Protein AF-A0A930VKS1-F1 (afdb_monomer_lite)

Secondary structure (DSSP, 8-state):
--HHHHHHH-SHHHHHHHHHHHHHHHHHHHHTTTTGGGG-HHHHHHHHHHTHHHHHHHHHHHHHHHHHHHHHTTHHHHHHHSTTHHHHHHHHHHHHHHHHHHHHHHHHHHHHHHHHHTTPPP-GGGGGHHHHHHHHHHHHHHHHHHHHHHH--TTHHHHHHHHHHHHHHHHHTTSS-SSS------S--TTEEE-HHHHHHHHHHHHHHHHHHHHHHHTT-S---HHHHHHHHHHHHHHHHHHHHHTTT--SEEE-SS---EEEE-SSSPEEEETTS----GGGG--

pLDDT: mean 90.57, std 9.6, range [45.03, 98.5]

Foldseek 3Di:
DPPLVCVQLHHPVSVVVLLVVLLVLLVCQLPVPHLLLLFFLLSLLLSLLVSCLRSLLSLLLSLLLRLLVCVLVVVLVVLQPDPCSLVSLCVVLVVSLVSNLVSSVVSSVVSNVSSVVLVFDHDVVSNLLSLLSSLLSLLSSLQSNLNSNVPSDSVCSNVSSVVSSVVLVCLVVLVFQVLNVSGDDSDDCQQKDFPVLLSVLSSLLSQLSSLVSSCSSCVSHPDDDPVSVVVSVVSVVSNVVSRVVSNVPDDRIDGDPDDFDWDWDDDVPIDIDGSRGRDDPCVVVVD

Organism: NCBI:txid433664

Radius of gyration: 21.47 Å; chains: 1; bounding box: 64×37×64 Å

Sequence (287 aa):
MSPTLTAWVGSRRALTAGWASLLVTGVAALFNRGLEWAGSWRQAIDWGTGTTVLVGPVAAGLACWTYARMRDSGFHHVASSSSRGFAAWVAPLLWHWWQASVVVLASVALAGCVVILHGVPAVPTSLGIAVEAVAVLAAQVSLGAALGVMTGRTWAAPLAAVGVCLLGVTSTWGLIPGIFDTGGVTGSLAGEVFNVRVLVLSGIAAAGIAAAALWAVTSVLARRPRLMTSLIAAAIVSGSWGYVVLGSGDDRYQLASGPITMTCSGAAPRVCVAADTPQPRDDAARQ

Structure (mmCIF, N/CA/C/O backbone):
data_AF-A0A930VKS1-F1
#
_entry.id   AF-A0A930VKS1-F1
#
loop_
_atom_site.group_PDB
_atom_site.id
_atom_site.type_symbol
_atom_site.label_atom_id
_atom_site.label_alt_id
_atom_site.label_comp_id
_atom_site.label_asym_id
_atom_site.label_entity_id
_atom_site.label_seq_id
_atom_site.pdbx_PDB_ins_code
_atom_site.Cartn_x
_atom_site.Cartn_y
_atom_site.Cartn_z
_atom_site.occupancy
_atom_site.B_iso_or_equiv
_atom_site.auth_seq_id
_atom_site.auth_comp_id
_atom_site.auth_asym_id
_atom_site.auth_atom_id
_atom_site.pdbx_PDB_model_num
ATOM 1 N N . MET A 1 1 ? -2.258 19.882 13.822 1.00 54.09 1 MET A N 1
ATOM 2 C CA . MET A 1 1 ? -2.465 18.499 14.310 1.00 54.09 1 MET A CA 1
ATOM 3 C C . MET A 1 1 ? -3.513 18.563 15.414 1.00 54.09 1 MET A C 1
ATOM 5 O O . MET A 1 1 ? -3.279 19.271 16.384 1.00 54.09 1 MET A O 1
ATOM 9 N N . SER A 1 2 ? -4.697 17.967 15.229 1.00 58.09 2 SER A N 1
ATOM 10 C CA . SER A 1 2 ? -5.784 18.071 16.221 1.00 58.09 2 SER A CA 1
ATOM 11 C C . SER A 1 2 ? -5.343 17.449 17.557 1.00 58.09 2 SER A C 1
ATOM 13 O O . SER A 1 2 ? -4.777 16.354 17.516 1.00 58.09 2 SER A O 1
ATOM 15 N N . PRO A 1 3 ? -5.611 18.071 18.722 1.00 67.06 3 PRO A N 1
ATOM 16 C CA . PRO A 1 3 ? -5.267 17.515 20.040 1.00 67.06 3 PRO A CA 1
ATOM 17 C C . PRO A 1 3 ? -5.839 16.106 20.270 1.00 67.06 3 PRO A C 1
ATOM 19 O O . PRO A 1 3 ? -5.296 15.329 21.053 1.00 67.06 3 PRO A O 1
ATOM 22 N N . THR A 1 4 ? -6.885 15.738 19.526 1.00 68.94 4 THR A N 1
ATOM 23 C CA . THR A 1 4 ? -7.434 14.382 19.513 1.00 68.94 4 THR A CA 1
ATOM 24 C C . THR A 1 4 ? -6.437 13.352 18.971 1.00 68.94 4 THR A C 1
ATOM 26 O O . THR A 1 4 ? -6.234 12.333 19.609 1.00 68.94 4 THR A O 1
ATOM 29 N N . LEU A 1 5 ? -5.737 13.608 17.861 1.00 67.12 5 LEU A N 1
ATOM 30 C CA . LEU A 1 5 ? -4.819 12.633 17.239 1.00 67.12 5 LEU A CA 1
ATOM 31 C C . LEU A 1 5 ? -3.663 12.223 18.163 1.00 67.12 5 LEU A C 1
ATOM 33 O O . LEU A 1 5 ? -3.316 11.045 18.233 1.00 67.12 5 LEU A O 1
ATOM 37 N N . THR A 1 6 ? -3.104 13.177 18.911 1.00 73.12 6 THR A N 1
ATOM 38 C CA . THR A 1 6 ? -2.043 12.917 19.897 1.00 73.12 6 THR A CA 1
ATOM 39 C C . THR A 1 6 ? -2.519 12.106 21.099 1.00 73.12 6 THR A C 1
ATOM 41 O O . THR A 1 6 ? -1.717 11.409 21.710 1.00 73.12 6 THR A O 1
ATOM 44 N N . ALA A 1 7 ? -3.812 12.152 21.432 1.00 72.56 7 ALA A N 1
ATOM 45 C CA . ALA A 1 7 ? -4.362 11.302 22.485 1.00 72.56 7 ALA A CA 1
ATOM 46 C C . ALA A 1 7 ? -4.415 9.823 22.054 1.00 72.56 7 ALA A C 1
ATOM 48 O O . ALA A 1 7 ? -4.217 8.939 22.883 1.00 72.56 7 ALA A O 1
ATOM 49 N N . TRP A 1 8 ? -4.631 9.553 20.761 1.00 72.94 8 TRP A N 1
ATOM 50 C CA . TRP A 1 8 ? -4.895 8.200 20.254 1.00 72.94 8 TRP A CA 1
ATOM 51 C C . TRP A 1 8 ? -3.650 7.475 19.753 1.00 72.94 8 TRP A C 1
ATOM 53 O O . TRP A 1 8 ? -3.409 6.327 20.116 1.00 72.94 8 TRP A O 1
ATOM 63 N N . VAL A 1 9 ? -2.847 8.141 18.921 1.00 72.19 9 VAL A N 1
ATOM 64 C CA . VAL A 1 9 ? -1.678 7.511 18.281 1.00 72.19 9 VAL A CA 1
ATOM 65 C C . VAL A 1 9 ? -0.490 7.429 19.251 1.00 72.19 9 VAL A C 1
ATOM 67 O O . VAL A 1 9 ? 0.425 6.627 19.077 1.00 72.19 9 VAL A O 1
ATOM 70 N N . GLY A 1 10 ? -0.531 8.206 20.335 1.00 80.38 10 GLY A N 1
ATOM 71 C CA . GLY A 1 10 ? 0.459 8.201 21.402 1.00 80.38 10 GLY A CA 1
ATOM 72 C C . GLY A 1 10 ? 1.263 9.494 21.476 1.00 80.38 10 GLY A C 1
ATOM 73 O O . GLY A 1 10 ? 0.961 10.497 20.829 1.00 80.38 10 GLY A O 1
ATOM 74 N N . SER A 1 11 ? 2.307 9.469 22.306 1.00 88.38 11 SER A N 1
ATOM 75 C CA . SER A 1 11 ? 3.189 10.620 22.492 1.00 88.38 11 SER A CA 1
ATOM 76 C C . SER A 1 11 ? 3.793 11.075 21.159 1.00 88.38 11 SER A C 1
ATOM 78 O O . SER A 1 11 ? 3.946 10.283 20.226 1.00 88.38 11 SER A O 1
ATOM 80 N N . ARG A 1 12 ? 4.214 12.345 21.076 1.00 88.19 12 ARG A N 1
ATOM 81 C CA . ARG A 1 12 ? 4.930 12.864 19.894 1.00 88.19 12 ARG A CA 1
ATOM 82 C C . ARG A 1 12 ? 6.096 11.956 19.482 1.00 88.19 12 ARG A C 1
ATOM 84 O O . ARG A 1 12 ? 6.316 11.785 18.295 1.00 88.19 12 ARG A O 1
ATOM 91 N N . ARG A 1 13 ? 6.770 11.323 20.453 1.00 89.38 13 ARG A N 1
ATOM 92 C CA . ARG A 1 13 ? 7.861 10.364 20.217 1.00 89.38 13 ARG A CA 1
ATOM 93 C C . ARG A 1 13 ? 7.400 9.099 19.488 1.00 89.38 13 ARG A C 1
ATOM 95 O O . ARG A 1 13 ? 8.092 8.645 18.588 1.00 89.38 13 ARG A O 1
ATOM 102 N N . ALA A 1 14 ? 6.245 8.540 19.853 1.00 88.50 14 ALA A N 1
ATOM 103 C CA . ALA A 1 14 ? 5.690 7.365 19.175 1.00 88.50 14 ALA A CA 1
ATOM 104 C C . ALA A 1 14 ? 5.286 7.697 17.731 1.00 88.50 14 ALA A C 1
ATOM 106 O O . ALA A 1 14 ? 5.593 6.943 16.813 1.00 88.50 14 ALA A O 1
ATOM 107 N N . LEU A 1 15 ? 4.676 8.867 17.527 1.00 89.25 15 LEU A N 1
ATOM 108 C CA . LEU A 1 15 ? 4.330 9.380 16.201 1.00 89.25 15 LEU A CA 1
ATOM 109 C C . LEU A 1 15 ? 5.565 9.574 15.312 1.00 89.25 15 LEU A C 1
ATOM 111 O O . LEU A 1 15 ? 5.571 9.128 14.167 1.00 89.25 15 LEU A O 1
ATOM 115 N N . THR A 1 16 ? 6.617 10.208 15.838 1.00 92.06 16 THR A N 1
ATOM 116 C CA . THR A 1 16 ? 7.871 10.403 15.098 1.00 92.06 16 THR A CA 1
ATOM 117 C C . THR A 1 16 ? 8.576 9.081 14.831 1.00 92.06 16 THR A C 1
ATOM 119 O O . THR A 1 16 ? 9.105 8.904 13.742 1.00 92.06 16 THR A O 1
ATOM 122 N N . ALA A 1 17 ? 8.555 8.142 15.783 1.00 93.81 17 ALA A N 1
ATOM 123 C CA . ALA A 1 17 ? 9.153 6.822 15.609 1.00 93.81 17 ALA A CA 1
ATOM 124 C C . ALA A 1 17 ? 8.428 6.007 14.529 1.00 93.81 17 ALA A C 1
ATOM 126 O O . ALA A 1 17 ? 9.092 5.437 13.673 1.00 93.81 17 ALA A O 1
ATOM 127 N N . GLY A 1 18 ? 7.090 6.007 14.518 1.00 93.81 18 GLY A N 1
ATOM 128 C CA . GLY A 1 18 ? 6.303 5.334 13.480 1.00 93.81 18 GLY A CA 1
ATOM 129 C C . GLY A 1 18 ? 6.518 5.940 12.090 1.00 93.81 18 GLY A C 1
ATOM 130 O O . GLY A 1 18 ? 6.639 5.222 11.100 1.00 93.81 18 GLY A O 1
ATOM 131 N N . TRP A 1 19 ? 6.637 7.267 12.005 1.00 94.69 19 TRP A N 1
ATOM 132 C CA . TRP A 1 19 ? 6.929 7.928 10.733 1.00 94.69 19 TRP A CA 1
ATOM 133 C C . TRP A 1 19 ? 8.359 7.645 10.253 1.00 94.69 19 TRP A C 1
ATOM 135 O O . TRP A 1 19 ? 8.566 7.308 9.089 1.00 94.69 19 TRP A O 1
ATOM 145 N N . ALA A 1 20 ? 9.334 7.698 11.165 1.00 96.62 20 ALA A N 1
ATOM 146 C CA . ALA A 1 20 ? 10.718 7.340 10.878 1.00 96.62 20 ALA A CA 1
ATOM 147 C C . ALA A 1 20 ? 10.851 5.874 10.446 1.00 96.62 20 ALA A C 1
ATOM 149 O O . ALA A 1 20 ? 11.575 5.603 9.495 1.00 96.62 20 ALA A O 1
ATOM 150 N N . SER A 1 21 ? 10.126 4.938 11.072 1.00 96.88 21 SER A N 1
ATOM 151 C CA . SER A 1 21 ? 10.158 3.533 10.655 1.00 96.88 21 SER A CA 1
ATOM 152 C C . SER A 1 21 ? 9.625 3.353 9.239 1.00 96.88 21 SER A C 1
ATOM 154 O O . SER A 1 21 ? 10.270 2.679 8.448 1.00 96.88 21 SER A O 1
ATOM 156 N N . LEU A 1 22 ? 8.511 4.004 8.880 1.00 97.81 22 LEU A N 1
ATOM 157 C CA . LEU A 1 22 ? 7.981 3.926 7.515 1.00 97.81 22 LEU A CA 1
ATOM 158 C C . LEU A 1 22 ? 8.978 4.495 6.495 1.00 97.81 22 LEU A C 1
ATOM 160 O O . LEU A 1 22 ? 9.219 3.857 5.476 1.00 97.81 22 LEU A O 1
ATOM 164 N N . LEU A 1 23 ? 9.599 5.645 6.786 1.00 97.25 23 LEU A N 1
ATOM 165 C CA . LEU A 1 23 ? 10.617 6.241 5.915 1.00 97.25 23 LEU A CA 1
ATOM 166 C C . LEU A 1 23 ? 11.840 5.343 5.741 1.00 97.25 23 LEU A C 1
ATOM 168 O O . LEU A 1 23 ? 12.255 5.100 4.611 1.00 97.25 23 LEU A O 1
ATOM 172 N N . VAL A 1 24 ? 12.403 4.833 6.840 1.00 97.56 24 VAL A N 1
ATOM 173 C CA . VAL A 1 24 ? 13.559 3.927 6.799 1.00 97.56 24 VAL A CA 1
ATOM 174 C C . VAL A 1 24 ? 13.221 2.686 5.984 1.00 97.56 24 VAL A C 1
ATOM 176 O O . VAL A 1 24 ? 14.011 2.284 5.138 1.00 97.56 24 VAL A O 1
ATOM 179 N N . THR A 1 25 ? 12.034 2.113 6.179 1.00 96.88 25 THR A N 1
ATOM 180 C CA . THR A 1 25 ? 11.579 0.953 5.415 1.00 96.88 25 THR A CA 1
ATOM 181 C C . THR A 1 25 ? 11.383 1.270 3.931 1.00 96.88 25 THR A C 1
ATOM 183 O O . THR A 1 25 ? 11.796 0.471 3.096 1.00 96.88 25 THR A O 1
ATOM 186 N N . GLY A 1 26 ? 10.813 2.428 3.584 1.00 96.44 26 GLY A N 1
ATOM 187 C CA . GLY A 1 26 ? 10.647 2.856 2.191 1.00 96.44 26 GLY A CA 1
ATOM 188 C C . GLY A 1 26 ? 11.984 3.065 1.478 1.00 96.44 26 GLY A C 1
ATOM 189 O O . GLY A 1 26 ? 12.183 2.550 0.381 1.00 96.44 26 GLY A O 1
ATOM 190 N N . VAL A 1 27 ? 12.931 3.744 2.134 1.00 96.19 27 VAL A N 1
ATOM 191 C CA . VAL A 1 27 ? 14.296 3.948 1.621 1.00 96.19 27 VAL A CA 1
ATOM 192 C C . VAL A 1 27 ? 15.030 2.614 1.491 1.00 96.19 27 VAL A C 1
ATOM 194 O O . VAL A 1 27 ? 15.606 2.332 0.444 1.00 96.19 27 VAL A O 1
ATOM 197 N N . ALA A 1 28 ? 14.977 1.764 2.520 1.00 96.00 28 ALA A N 1
ATOM 198 C CA . ALA A 1 28 ? 15.601 0.447 2.483 1.00 96.00 28 ALA A CA 1
ATOM 199 C C . ALA A 1 28 ? 15.037 -0.405 1.340 1.00 96.00 28 ALA A C 1
ATOM 201 O O . ALA A 1 28 ? 15.815 -0.988 0.596 1.00 96.00 28 ALA A O 1
ATOM 202 N N . ALA A 1 29 ? 13.712 -0.427 1.148 1.00 95.00 29 ALA A N 1
ATOM 203 C CA . ALA A 1 29 ? 13.071 -1.139 0.042 1.00 95.00 29 ALA A CA 1
ATOM 204 C C . ALA A 1 29 ? 13.575 -0.647 -1.322 1.00 95.00 29 ALA A C 1
ATOM 206 O O . ALA A 1 29 ? 13.937 -1.456 -2.174 1.00 95.00 29 ALA A O 1
ATOM 207 N N . LEU A 1 30 ? 13.637 0.676 -1.502 1.00 95.19 30 LEU A N 1
ATOM 208 C CA . LEU A 1 30 ? 14.032 1.293 -2.765 1.00 95.19 30 LEU A CA 1
ATOM 209 C C . LEU A 1 30 ? 15.485 0.961 -3.140 1.00 95.19 30 LEU A C 1
ATOM 211 O O . LEU A 1 30 ? 15.764 0.667 -4.299 1.00 95.19 30 LEU A O 1
ATOM 215 N N . PHE A 1 31 ? 16.401 0.954 -2.169 1.00 95.38 31 PHE A N 1
ATOM 216 C CA . PHE A 1 31 ? 17.836 0.765 -2.421 1.00 95.38 31 PHE A CA 1
ATOM 217 C C . PHE A 1 31 ? 18.358 -0.655 -2.157 1.00 95.38 31 PHE A C 1
ATOM 219 O O . PHE A 1 31 ? 19.543 -0.909 -2.367 1.00 95.38 31 PHE A O 1
ATOM 226 N N . ASN A 1 32 ? 17.507 -1.604 -1.747 1.00 94.12 32 ASN A N 1
ATOM 227 C CA . ASN A 1 32 ? 17.937 -2.963 -1.385 1.00 94.12 32 ASN A CA 1
ATOM 228 C C . ASN A 1 32 ? 18.641 -3.721 -2.529 1.00 94.12 32 ASN A C 1
ATOM 230 O O . ASN A 1 32 ? 19.428 -4.627 -2.274 1.00 94.12 32 ASN A O 1
ATOM 234 N N . ARG A 1 33 ? 18.361 -3.372 -3.792 1.00 86.25 33 ARG A N 1
ATOM 235 C CA . ARG A 1 33 ? 18.985 -3.987 -4.980 1.00 86.25 33 ARG A CA 1
ATOM 236 C C . ARG A 1 33 ? 19.747 -2.977 -5.846 1.00 86.25 33 ARG A C 1
ATOM 238 O O . ARG A 1 33 ? 19.835 -3.125 -7.057 1.00 86.25 33 ARG A O 1
ATOM 245 N N . GLY A 1 34 ? 20.285 -1.924 -5.229 1.00 91.56 34 GLY A N 1
ATOM 246 C CA . GLY A 1 34 ? 21.025 -0.887 -5.948 1.00 91.56 34 GLY A CA 1
ATOM 247 C C . GLY A 1 34 ? 20.122 -0.006 -6.818 1.00 91.56 34 GLY A C 1
ATOM 248 O O . GLY A 1 34 ? 19.023 0.354 -6.400 1.00 91.56 34 GLY A O 1
ATOM 249 N N . LEU A 1 35 ? 20.619 0.374 -8.002 1.00 93.56 35 LEU A N 1
ATOM 250 C CA . LEU A 1 35 ? 19.977 1.303 -8.946 1.00 93.56 35 LEU A CA 1
ATOM 251 C C . LEU A 1 35 ? 19.614 0.640 -10.286 1.00 93.56 35 LEU A C 1
ATOM 253 O O . LEU A 1 35 ? 19.477 1.328 -11.291 1.00 93.56 35 LEU A O 1
ATOM 257 N N . GLU A 1 36 ? 19.466 -0.686 -10.335 1.00 89.38 36 GLU A N 1
ATOM 258 C CA . GLU A 1 36 ? 19.123 -1.398 -11.582 1.00 89.38 36 GLU A CA 1
ATOM 259 C C . GLU A 1 36 ? 17.787 -0.918 -12.174 1.00 89.38 36 GLU A C 1
ATOM 261 O O . GLU A 1 36 ? 17.644 -0.776 -13.386 1.00 89.38 36 GLU A O 1
ATOM 266 N N . TRP A 1 37 ? 16.842 -0.545 -11.307 1.00 92.00 37 TRP A N 1
ATOM 267 C CA . TRP A 1 37 ? 15.564 0.058 -11.682 1.00 92.00 37 TRP A CA 1
ATOM 268 C C . TRP A 1 37 ? 15.699 1.423 -12.368 1.00 92.00 37 TRP A C 1
ATOM 270 O O . TRP A 1 37 ? 14.747 1.879 -12.998 1.00 92.00 37 TRP A O 1
ATOM 280 N N . ALA A 1 38 ? 16.861 2.083 -12.278 1.00 92.75 38 ALA A N 1
ATOM 281 C CA . ALA A 1 38 ? 17.083 3.381 -12.906 1.00 92.75 38 ALA A CA 1
ATOM 282 C C . ALA A 1 38 ? 17.288 3.297 -14.431 1.00 92.75 38 ALA A C 1
ATOM 284 O O . ALA A 1 38 ? 17.375 4.327 -15.101 1.00 92.75 38 ALA A O 1
ATOM 285 N N . GLY A 1 39 ? 17.344 2.079 -14.983 1.00 88.75 39 GLY A N 1
ATOM 286 C CA . GLY A 1 39 ? 17.480 1.824 -16.414 1.00 88.75 39 GLY A CA 1
ATOM 287 C C . GLY A 1 39 ? 16.217 2.092 -17.236 1.00 88.75 39 GLY A C 1
ATOM 288 O O . GLY A 1 39 ? 16.310 2.192 -18.451 1.00 88.75 39 GLY A O 1
ATOM 289 N N . SER A 1 40 ? 15.035 2.232 -16.636 1.00 92.56 40 SER A N 1
ATOM 290 C CA . SER A 1 40 ? 13.847 2.658 -17.386 1.00 92.56 40 SER A CA 1
ATOM 291 C C . SER A 1 40 ? 12.838 3.375 -16.501 1.00 92.56 40 SER A C 1
ATOM 293 O O . SER A 1 40 ? 12.724 3.110 -15.304 1.00 92.56 40 SER A O 1
ATOM 295 N N . TRP A 1 41 ? 12.053 4.273 -17.095 1.00 93.38 41 TRP A N 1
ATOM 296 C CA . TRP A 1 41 ? 11.016 5.007 -16.366 1.00 93.38 41 TRP A CA 1
ATOM 297 C C . TRP A 1 41 ? 9.936 4.085 -15.790 1.00 93.38 41 TRP A C 1
ATOM 299 O O . TRP A 1 41 ? 9.509 4.263 -14.649 1.00 93.38 41 TRP A O 1
ATOM 309 N N . ARG A 1 42 ? 9.504 3.076 -16.558 1.00 94.19 42 ARG A N 1
ATOM 310 C CA . ARG A 1 42 ? 8.488 2.117 -16.099 1.00 94.19 42 ARG A CA 1
ATOM 311 C C . ARG A 1 42 ? 9.000 1.284 -14.934 1.00 94.19 42 ARG A C 1
ATOM 313 O O . ARG A 1 42 ? 8.296 1.178 -13.935 1.00 94.19 42 ARG A O 1
ATOM 320 N N . GLN A 1 43 ? 10.220 0.759 -15.039 1.00 94.69 43 GLN A N 1
ATOM 321 C CA . GLN A 1 43 ? 10.821 -0.046 -13.979 1.00 94.69 43 GLN A CA 1
ATOM 322 C C . GLN A 1 43 ? 11.068 0.782 -12.719 1.00 94.69 43 GLN A C 1
ATOM 324 O O . GLN A 1 43 ? 10.818 0.297 -11.626 1.00 94.69 43 GLN A O 1
ATOM 329 N N . ALA A 1 44 ? 11.466 2.049 -12.845 1.00 95.50 44 ALA A N 1
ATOM 330 C CA . ALA A 1 44 ? 11.652 2.925 -11.694 1.00 95.50 44 ALA A CA 1
ATOM 331 C C . ALA A 1 44 ? 10.360 3.213 -10.929 1.00 95.50 44 ALA A C 1
ATOM 333 O O . ALA A 1 44 ? 10.349 3.148 -9.700 1.00 95.50 44 ALA A O 1
ATOM 334 N N . ILE A 1 45 ? 9.262 3.518 -11.630 1.00 95.81 45 ILE A N 1
ATOM 335 C CA . ILE A 1 45 ? 7.972 3.724 -10.959 1.00 95.81 45 ILE A CA 1
ATOM 336 C C . ILE A 1 45 ? 7.479 2.403 -10.366 1.00 95.81 45 ILE A C 1
ATOM 338 O O . ILE A 1 45 ? 7.034 2.416 -9.222 1.00 95.81 45 ILE A O 1
ATOM 342 N N . ASP A 1 46 ? 7.601 1.282 -11.087 1.00 96.19 46 ASP A N 1
ATOM 343 C CA . ASP A 1 46 ? 7.216 -0.048 -10.591 1.00 96.19 46 ASP A CA 1
ATOM 344 C C . ASP A 1 46 ? 8.007 -0.446 -9.339 1.00 96.19 46 ASP A C 1
ATOM 346 O O . ASP A 1 46 ? 7.451 -0.960 -8.372 1.00 96.19 46 ASP A O 1
ATOM 350 N N . TRP A 1 47 ? 9.300 -0.127 -9.308 1.00 96.31 47 TRP A N 1
ATOM 351 C CA . TRP A 1 47 ? 10.154 -0.318 -8.142 1.00 96.31 47 TRP A CA 1
ATOM 352 C C . TRP A 1 47 ? 9.751 0.601 -6.983 1.00 96.31 47 TRP A C 1
ATOM 354 O O . TRP A 1 47 ? 9.664 0.176 -5.829 1.00 96.31 47 TRP A O 1
ATOM 364 N N . GLY A 1 48 ? 9.437 1.862 -7.293 1.00 96.81 48 GLY A N 1
ATOM 365 C CA . GLY A 1 48 ? 8.916 2.835 -6.339 1.00 96.81 48 GLY A CA 1
ATOM 366 C C . GLY A 1 48 ? 7.605 2.379 -5.695 1.00 96.81 48 GLY A C 1
ATOM 367 O O . GLY A 1 48 ? 7.471 2.452 -4.471 1.00 96.81 48 GLY A O 1
ATOM 368 N N . THR A 1 49 ? 6.656 1.852 -6.475 1.00 97.12 49 THR A N 1
ATOM 369 C CA . THR A 1 49 ? 5.418 1.263 -5.944 1.00 97.12 49 THR A CA 1
ATOM 370 C C . THR A 1 49 ? 5.667 -0.054 -5.225 1.00 97.12 49 THR A C 1
ATOM 372 O O . THR A 1 49 ? 5.049 -0.287 -4.185 1.00 97.12 49 THR A O 1
ATOM 375 N N . GLY A 1 50 ? 6.636 -0.852 -5.678 1.00 95.44 50 GLY A N 1
ATOM 376 C CA . GLY A 1 50 ? 7.089 -2.083 -5.025 1.00 95.44 50 GLY A CA 1
ATOM 377 C C . GLY A 1 50 ? 7.585 -1.874 -3.588 1.00 95.44 50 GLY A C 1
ATOM 378 O O . GLY A 1 50 ? 7.544 -2.797 -2.776 1.00 95.44 50 GLY A O 1
ATOM 379 N N . THR A 1 51 ? 7.942 -0.644 -3.190 1.00 97.44 51 THR A N 1
ATOM 380 C CA . THR A 1 51 ? 8.263 -0.331 -1.781 1.00 97.44 51 THR A CA 1
ATOM 381 C C . THR A 1 51 ? 7.108 -0.610 -0.807 1.00 97.44 51 THR A C 1
ATOM 383 O O . THR A 1 51 ? 7.343 -0.852 0.382 1.00 97.44 51 THR A O 1
ATOM 386 N N . THR A 1 52 ? 5.863 -0.667 -1.295 1.00 97.12 52 THR A N 1
ATOM 387 C CA . THR A 1 52 ? 4.687 -1.122 -0.526 1.00 97.12 52 THR A CA 1
ATOM 388 C C . THR A 1 52 ? 4.855 -2.520 0.076 1.00 97.12 52 THR A C 1
ATOM 390 O O . THR A 1 52 ? 4.288 -2.767 1.141 1.00 97.12 52 THR A O 1
ATOM 393 N N . VAL A 1 53 ? 5.669 -3.401 -0.522 1.00 95.69 53 VAL A N 1
ATOM 394 C CA . VAL A 1 53 ? 5.948 -4.753 -0.001 1.00 95.69 53 VAL A CA 1
ATOM 395 C C . VAL A 1 53 ? 6.550 -4.703 1.405 1.00 95.69 53 VAL A C 1
ATOM 397 O O . VAL A 1 53 ? 6.263 -5.575 2.221 1.00 95.69 53 VAL A O 1
ATOM 400 N N . LEU A 1 54 ? 7.332 -3.666 1.731 1.00 96.44 54 LEU A N 1
ATOM 401 C CA . LEU A 1 54 ? 7.884 -3.481 3.077 1.00 96.44 54 LEU A CA 1
ATOM 402 C C . LEU A 1 54 ? 7.134 -2.410 3.884 1.00 96.44 54 LEU A C 1
ATOM 404 O O . LEU A 1 54 ? 6.875 -2.606 5.073 1.00 96.44 54 LEU A O 1
ATOM 408 N N . VAL A 1 55 ? 6.743 -1.292 3.259 1.00 98.12 55 VAL A N 1
ATOM 409 C CA . VAL A 1 55 ? 6.033 -0.192 3.944 1.00 98.12 55 VAL A CA 1
ATOM 410 C C . VAL A 1 55 ? 4.659 -0.646 4.454 1.00 98.12 55 VAL A C 1
ATOM 412 O O . VAL A 1 55 ? 4.268 -0.309 5.572 1.00 98.12 55 VAL A O 1
ATOM 415 N N . GLY A 1 56 ? 3.949 -1.452 3.665 1.00 98.00 56 GLY A N 1
ATOM 416 C CA . GLY A 1 56 ? 2.629 -1.994 3.969 1.00 98.00 56 GLY A CA 1
ATOM 417 C C . GLY A 1 56 ? 2.557 -2.803 5.266 1.00 98.00 56 GLY A C 1
ATOM 418 O O . GLY A 1 56 ? 1.800 -2.431 6.167 1.00 98.00 56 GLY A O 1
ATOM 419 N N . PRO A 1 57 ? 3.359 -3.874 5.413 1.00 98.44 57 PRO A N 1
ATOM 420 C CA . PRO A 1 57 ? 3.480 -4.639 6.654 1.00 98.44 57 PRO A CA 1
ATOM 421 C C . PRO A 1 57 ? 3.766 -3.789 7.896 1.00 98.44 57 PRO A C 1
ATOM 423 O O . PRO A 1 57 ? 3.124 -3.968 8.933 1.00 98.44 57 PRO A O 1
ATOM 426 N N . VAL A 1 58 ? 4.694 -2.830 7.801 1.00 98.31 58 VAL A N 1
ATOM 427 C CA . VAL A 1 58 ? 5.028 -1.943 8.927 1.00 98.31 58 VAL A CA 1
ATOM 428 C C . VAL A 1 58 ? 3.830 -1.064 9.289 1.00 98.31 58 VAL A C 1
ATOM 430 O O . VAL A 1 58 ? 3.468 -0.969 10.464 1.00 98.31 58 VAL A O 1
ATOM 433 N N . ALA A 1 59 ? 3.158 -0.482 8.293 1.00 98.25 59 ALA A N 1
ATOM 434 C CA . ALA A 1 59 ? 1.954 0.319 8.502 1.00 98.25 59 ALA A CA 1
ATOM 435 C C . ALA A 1 59 ? 0.808 -0.505 9.119 1.00 98.25 59 ALA A C 1
ATOM 437 O O . ALA A 1 59 ? 0.124 -0.028 10.027 1.00 98.25 59 ALA A O 1
ATOM 438 N N . ALA A 1 60 ? 0.636 -1.761 8.696 1.00 98.50 60 ALA A N 1
ATOM 439 C CA . ALA A 1 60 ? -0.326 -2.691 9.280 1.00 98.50 60 ALA A CA 1
ATOM 440 C C . ALA A 1 60 ? -0.014 -2.996 10.755 1.00 98.50 60 ALA A C 1
ATOM 442 O O . ALA A 1 60 ? -0.917 -2.981 11.594 1.00 98.50 60 ALA A O 1
ATOM 443 N N . GLY A 1 61 ? 1.260 -3.206 11.102 1.00 98.25 61 GLY A N 1
ATOM 444 C CA . GLY A 1 61 ? 1.697 -3.390 12.488 1.00 98.25 61 GLY A CA 1
ATOM 445 C C . GLY A 1 61 ? 1.422 -2.164 13.367 1.00 98.25 61 GLY A C 1
ATOM 446 O O . GLY A 1 61 ? 0.871 -2.299 14.463 1.00 98.25 61 GLY A O 1
ATOM 447 N N . LEU A 1 62 ? 1.724 -0.958 12.872 1.00 97.56 62 LEU A N 1
ATOM 448 C CA . LEU A 1 62 ? 1.434 0.306 13.566 1.00 97.56 62 LEU A CA 1
ATOM 449 C C . LEU A 1 62 ? -0.075 0.519 13.772 1.00 97.56 62 LEU A C 1
ATOM 451 O O . LEU A 1 62 ? -0.512 0.904 14.865 1.00 97.56 62 LEU A O 1
ATOM 455 N N . ALA A 1 63 ? -0.883 0.221 12.752 1.00 97.50 63 ALA A N 1
ATOM 456 C CA . ALA A 1 63 ? -2.337 0.265 12.842 1.00 97.50 63 ALA A CA 1
ATOM 457 C C . ALA A 1 63 ? -2.869 -0.749 13.867 1.00 97.50 63 ALA A C 1
ATOM 459 O O . ALA A 1 63 ? -3.647 -0.374 14.745 1.00 97.50 63 ALA A O 1
ATOM 460 N N . CYS A 1 64 ? -2.389 -1.995 13.830 1.00 97.81 64 CYS A N 1
ATOM 461 C CA . CYS A 1 64 ? -2.741 -3.035 14.798 1.00 97.81 64 CYS A CA 1
ATOM 462 C C . CYS A 1 64 ? -2.435 -2.601 16.232 1.00 97.81 64 CYS A C 1
ATOM 464 O O . CYS A 1 64 ? -3.303 -2.674 17.101 1.00 97.81 64 CYS A O 1
ATOM 466 N N . TRP A 1 65 ? -1.227 -2.095 16.483 1.00 97.00 65 TRP A N 1
ATOM 467 C CA . TRP A 1 65 ? -0.831 -1.594 17.798 1.00 97.00 65 TRP A CA 1
ATOM 468 C C . TRP A 1 65 ? -1.745 -0.464 18.289 1.00 97.00 65 TRP A C 1
ATOM 470 O O . TRP A 1 65 ? -2.187 -0.473 19.439 1.00 97.00 65 TRP A O 1
ATOM 480 N N . THR A 1 66 ? -2.074 0.485 17.408 1.00 95.69 66 THR A N 1
ATOM 481 C CA . THR A 1 66 ? -2.943 1.627 17.731 1.00 95.69 66 THR A CA 1
ATOM 482 C C . THR A 1 66 ? -4.352 1.162 18.102 1.00 95.69 66 THR A C 1
ATOM 484 O O . THR A 1 66 ? -4.873 1.543 19.151 1.00 95.69 66 THR A O 1
ATOM 487 N N . TYR A 1 67 ? -4.954 0.287 17.293 1.00 96.00 67 TYR A N 1
ATOM 488 C CA . TYR A 1 67 ? -6.308 -0.213 17.544 1.00 96.00 67 TYR A CA 1
ATOM 489 C C . TYR A 1 67 ? -6.388 -1.176 18.733 1.00 96.00 67 TYR A C 1
ATOM 491 O O . TYR A 1 67 ? -7.385 -1.144 19.455 1.00 96.00 67 TYR A O 1
ATOM 499 N N . ALA A 1 68 ? -5.338 -1.956 19.007 1.00 96.12 68 ALA A N 1
ATOM 500 C CA . ALA A 1 68 ? -5.246 -2.753 20.229 1.00 96.12 68 ALA A CA 1
ATOM 501 C C . ALA A 1 68 ? -5.296 -1.856 21.478 1.00 96.12 68 ALA A C 1
ATOM 503 O O . ALA A 1 68 ? -6.126 -2.068 22.355 1.00 96.12 68 ALA A O 1
ATOM 504 N N . ARG A 1 69 ? -4.511 -0.767 21.511 1.00 94.94 69 ARG A N 1
ATOM 505 C CA . ARG A 1 69 ? -4.535 0.202 22.625 1.00 94.94 69 ARG A CA 1
ATOM 506 C C . ARG A 1 69 ? -5.873 0.930 22.768 1.00 94.94 69 ARG A C 1
ATOM 508 O O . ARG A 1 69 ? -6.320 1.205 23.883 1.00 94.94 69 ARG A O 1
ATOM 515 N N . MET A 1 70 ? -6.521 1.262 21.653 1.00 93.88 70 MET A N 1
ATOM 516 C CA . MET A 1 70 ? -7.853 1.875 21.680 1.00 93.88 70 MET A CA 1
ATOM 517 C C . MET A 1 70 ? -8.898 0.910 22.245 1.00 93.88 70 MET A C 1
ATOM 519 O O . MET A 1 70 ? -9.762 1.322 23.019 1.00 93.88 70 MET A O 1
ATOM 523 N N . ARG A 1 71 ? -8.808 -0.379 21.903 1.00 93.00 71 ARG A N 1
ATOM 524 C CA . ARG A 1 71 ? -9.678 -1.403 22.483 1.00 93.00 71 ARG A CA 1
ATOM 525 C C . ARG A 1 71 ? -9.423 -1.571 23.980 1.00 93.00 71 ARG A C 1
ATOM 527 O O . ARG A 1 71 ? -10.386 -1.513 24.740 1.00 93.00 71 ARG A O 1
ATOM 534 N N . ASP A 1 72 ? -8.161 -1.684 24.388 1.00 93.25 72 ASP A N 1
ATOM 535 C CA . ASP A 1 72 ? -7.758 -1.876 25.790 1.00 93.25 72 ASP A CA 1
ATOM 536 C C . ASP A 1 72 ? -8.173 -0.714 26.694 1.00 93.25 72 ASP A C 1
ATOM 538 O O . ASP A 1 72 ? -8.535 -0.914 27.849 1.00 93.25 72 ASP A O 1
ATOM 542 N N . SER A 1 73 ? -8.187 0.510 26.163 1.00 92.19 73 SER A N 1
ATOM 543 C CA . SER A 1 73 ? -8.642 1.696 26.903 1.00 92.19 73 SER A CA 1
ATOM 544 C C . SER A 1 73 ? -10.169 1.833 26.992 1.00 92.19 73 SER A C 1
ATOM 546 O O . SER A 1 73 ? -10.662 2.817 27.540 1.00 92.19 73 SER A O 1
ATOM 548 N N . GLY A 1 74 ? -10.942 0.889 26.440 1.00 91.19 74 GLY A N 1
ATOM 549 C CA . GLY A 1 74 ? -12.406 0.948 26.448 1.00 91.19 74 GLY A CA 1
ATOM 550 C C . GLY A 1 74 ? -12.984 2.049 25.552 1.00 91.19 74 GLY A C 1
ATOM 551 O O . GLY A 1 74 ? -14.168 2.373 25.656 1.00 91.19 74 GLY A O 1
ATOM 552 N N . PHE A 1 75 ? -12.184 2.615 24.638 1.00 89.62 75 PHE A N 1
ATOM 553 C CA . PHE A 1 75 ? -12.583 3.756 23.807 1.00 89.62 75 PHE A CA 1
ATOM 554 C C . PHE A 1 75 ? -13.849 3.490 22.981 1.00 89.62 75 PHE A C 1
ATOM 556 O O . PHE A 1 75 ? -14.625 4.406 22.716 1.00 89.62 75 PHE A O 1
ATOM 563 N N . HIS A 1 76 ? -14.100 2.234 22.611 1.00 89.38 76 HIS A N 1
ATOM 564 C CA . HIS A 1 76 ? -15.289 1.841 21.856 1.00 89.38 76 HIS A CA 1
ATOM 565 C C . HIS A 1 76 ? -16.600 2.203 22.577 1.00 89.38 76 HIS A C 1
ATOM 567 O O . HIS A 1 76 ? -17.561 2.589 21.912 1.00 89.38 76 HIS A O 1
ATOM 573 N N . HIS A 1 77 ? -16.631 2.185 23.916 1.00 90.19 77 HIS A N 1
ATOM 574 C CA . HIS A 1 77 ? -17.794 2.628 24.688 1.00 90.19 77 HIS A CA 1
ATOM 575 C C . HIS A 1 77 ? -18.055 4.127 24.497 1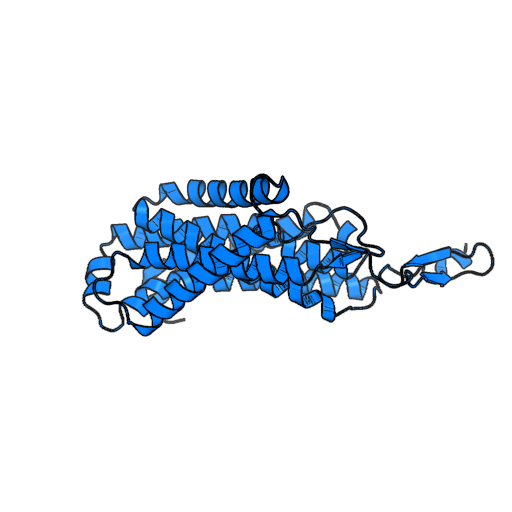.00 90.19 77 HIS A C 1
ATOM 577 O O . HIS A 1 77 ? -19.179 4.524 24.193 1.00 90.19 77 HIS A O 1
ATOM 583 N N . VAL A 1 78 ? -17.008 4.954 24.575 1.00 89.50 78 VAL A N 1
ATOM 584 C CA . VAL A 1 78 ? -17.094 6.411 24.365 1.00 89.50 78 VAL A CA 1
ATOM 585 C C . VAL A 1 78 ? -17.433 6.742 22.909 1.00 89.50 78 VAL A C 1
ATOM 587 O O . VAL A 1 78 ? -18.246 7.622 22.628 1.00 89.50 78 VAL A O 1
ATOM 590 N N . ALA A 1 79 ? -16.846 6.015 21.958 1.00 88.75 79 ALA A N 1
ATOM 591 C CA . ALA A 1 79 ? -17.152 6.182 20.544 1.00 88.75 79 ALA A CA 1
ATOM 592 C C . ALA A 1 79 ? -18.610 5.801 20.237 1.00 88.75 79 ALA A C 1
ATOM 594 O O . ALA A 1 79 ? -19.264 6.475 19.449 1.00 88.75 79 ALA A O 1
ATOM 595 N N . SER A 1 80 ? -19.158 4.770 20.884 1.00 88.50 80 SER A N 1
ATOM 596 C CA . SER A 1 80 ? -20.541 4.339 20.645 1.00 88.50 80 SER A CA 1
ATOM 597 C C . SER A 1 80 ? -21.600 5.345 21.121 1.00 88.50 80 SER A C 1
ATOM 599 O O . SER A 1 80 ? -22.690 5.391 20.547 1.00 88.50 80 SER A O 1
ATOM 601 N N . SER A 1 81 ? -21.283 6.175 22.123 1.00 88.81 81 SER A N 1
ATOM 602 C CA . SER A 1 81 ? -22.206 7.165 22.696 1.00 88.81 81 SER A CA 1
ATOM 603 C C . SER A 1 81 ? -22.134 8.545 22.028 1.00 88.81 81 SER A C 1
ATOM 605 O O . SER A 1 81 ? -23.057 9.346 22.173 1.00 88.81 81 SER A O 1
ATOM 607 N N . SER A 1 82 ? -21.083 8.827 21.252 1.00 87.62 82 SER A N 1
ATOM 608 C CA . SER A 1 82 ? -20.885 10.114 20.575 1.00 87.62 82 SER A CA 1
ATOM 609 C C . SER A 1 82 ? -21.419 10.121 19.140 1.00 87.62 82 SER A C 1
ATOM 611 O O . SER A 1 82 ? -21.168 9.207 18.356 1.00 87.62 82 SER A O 1
ATOM 613 N N . SER A 1 83 ? -22.068 11.216 18.727 1.00 81.19 83 SER A N 1
ATOM 614 C CA . SER A 1 83 ? -22.494 11.428 17.331 1.00 81.19 83 SER A CA 1
ATOM 615 C C . SER A 1 83 ? -21.321 11.511 16.345 1.00 81.19 83 SER A C 1
ATOM 617 O O . SER A 1 83 ? -21.481 11.204 15.166 1.00 81.19 83 SER A O 1
ATOM 619 N N . ARG A 1 84 ? -20.125 11.881 16.827 1.00 85.25 84 ARG A N 1
ATOM 620 C CA . ARG A 1 84 ? -18.871 11.920 16.050 1.00 85.25 84 ARG A CA 1
ATOM 621 C C . ARG A 1 84 ? -18.001 10.677 16.263 1.00 85.25 84 ARG A C 1
ATOM 623 O O . ARG A 1 84 ? -16.863 10.640 15.797 1.00 85.25 84 ARG A O 1
ATOM 630 N N . GLY A 1 85 ? -18.531 9.663 16.946 1.00 86.62 85 GLY A N 1
ATOM 631 C CA . GLY A 1 85 ? -17.807 8.456 17.326 1.00 86.62 85 GLY A CA 1
ATOM 632 C C . GLY A 1 85 ? -17.199 7.702 16.151 1.00 86.62 85 GLY A C 1
ATOM 633 O O . GLY A 1 85 ? -16.034 7.327 16.210 1.00 86.62 85 GLY A O 1
ATOM 634 N N . PHE A 1 86 ? -17.943 7.563 15.049 1.00 88.50 86 PHE A N 1
ATOM 635 C CA . PHE A 1 86 ? -17.449 6.901 13.839 1.00 88.50 86 PHE A CA 1
ATOM 636 C C . PHE A 1 86 ? -16.214 7.602 13.255 1.00 88.50 86 PHE A C 1
ATOM 638 O O . PHE A 1 86 ? -15.197 6.961 13.010 1.00 88.50 86 PHE A O 1
ATOM 645 N N . ALA A 1 87 ? -16.265 8.927 13.084 1.00 88.94 87 ALA A N 1
ATOM 646 C CA . ALA A 1 87 ? -15.142 9.687 12.536 1.00 88.94 87 ALA A CA 1
ATOM 647 C C . ALA A 1 87 ? -13.910 9.618 13.454 1.00 88.94 87 ALA A C 1
ATOM 649 O O . ALA A 1 87 ? -12.796 9.420 12.976 1.00 88.94 87 ALA A O 1
ATOM 650 N N . ALA A 1 88 ? -14.110 9.719 14.773 1.00 89.94 88 ALA A N 1
ATOM 651 C CA . ALA A 1 88 ? -13.030 9.569 15.745 1.00 89.94 88 ALA A CA 1
ATOM 652 C C . ALA A 1 88 ? -12.429 8.152 15.739 1.00 89.94 88 ALA A C 1
ATOM 654 O O . ALA A 1 88 ? -11.221 8.003 15.902 1.00 89.94 88 ALA A O 1
ATOM 655 N N . TRP A 1 89 ? -13.254 7.127 15.508 1.00 91.44 89 TRP A N 1
ATOM 656 C CA . TRP A 1 89 ? -12.822 5.733 15.414 1.00 91.44 89 TRP A CA 1
ATOM 657 C C . TRP A 1 89 ? -12.020 5.440 14.145 1.00 91.44 89 TRP A C 1
ATOM 659 O O . TRP A 1 89 ? -11.100 4.634 14.192 1.00 91.44 89 TRP A O 1
ATOM 669 N N . VAL A 1 90 ? -12.340 6.088 13.021 1.00 93.12 90 VAL A N 1
ATOM 670 C CA . VAL A 1 90 ? -11.685 5.866 11.716 1.00 93.12 90 VAL A CA 1
ATOM 671 C C . VAL A 1 90 ? -10.457 6.765 11.506 1.00 93.12 90 VAL A C 1
ATOM 673 O O . VAL A 1 90 ? -9.561 6.419 10.739 1.00 93.12 90 VAL A O 1
ATOM 676 N N . ALA A 1 91 ? -10.360 7.896 12.211 1.00 93.38 91 ALA A N 1
ATOM 677 C CA . ALA A 1 91 ? -9.258 8.846 12.047 1.00 93.38 91 ALA A CA 1
ATOM 678 C C . ALA A 1 91 ? -7.843 8.235 12.196 1.00 93.38 91 ALA A C 1
ATOM 680 O O . ALA A 1 91 ? -6.990 8.568 11.372 1.00 93.38 91 ALA A O 1
ATOM 681 N N . PRO A 1 92 ? -7.554 7.336 13.162 1.00 93.81 92 PRO A N 1
ATOM 682 C CA . PRO A 1 92 ? -6.235 6.707 13.268 1.00 93.81 92 PRO A CA 1
ATOM 683 C C . PRO A 1 92 ? -5.897 5.804 12.074 1.00 93.81 92 PRO A C 1
ATOM 685 O O . PRO A 1 92 ? -4.753 5.794 11.629 1.00 93.81 92 PRO A O 1
ATOM 688 N N . LEU A 1 93 ? -6.882 5.087 11.521 1.00 95.69 93 LEU A N 1
ATOM 689 C CA . LEU A 1 93 ? -6.705 4.284 10.307 1.00 95.69 93 LEU A CA 1
ATOM 690 C C . LEU A 1 93 ? -6.338 5.165 9.111 1.00 95.69 93 LEU A C 1
ATOM 692 O O . LEU A 1 93 ? -5.355 4.886 8.429 1.00 95.69 93 LEU A O 1
ATOM 696 N N . LEU A 1 94 ? -7.074 6.262 8.902 1.00 95.88 94 LEU A N 1
ATOM 697 C CA . LEU A 1 94 ? -6.784 7.211 7.821 1.00 95.88 94 LEU A CA 1
ATOM 698 C C . LEU A 1 94 ? -5.413 7.865 7.987 1.00 95.88 94 LEU A C 1
ATOM 700 O O . LEU A 1 94 ? -4.730 8.106 6.998 1.00 95.88 94 LEU A O 1
ATOM 704 N N . TRP A 1 95 ? -5.000 8.127 9.227 1.00 95.19 95 TRP A N 1
ATOM 705 C CA . TRP A 1 95 ? -3.682 8.670 9.526 1.00 95.19 95 TRP A CA 1
ATOM 706 C C . TRP A 1 95 ? -2.555 7.711 9.121 1.00 95.19 95 TRP A C 1
ATOM 708 O O . TRP A 1 95 ? -1.654 8.121 8.393 1.00 95.19 95 TRP A O 1
ATOM 718 N N . HIS A 1 96 ? -2.618 6.440 9.532 1.00 96.62 96 HIS A N 1
ATOM 719 C CA . HIS A 1 96 ? -1.603 5.438 9.168 1.00 96.62 96 HIS A CA 1
ATOM 720 C C . HIS A 1 96 ? -1.573 5.165 7.664 1.00 96.62 96 HIS A C 1
ATOM 722 O O . HIS A 1 96 ? -0.496 5.098 7.073 1.00 96.62 96 HIS A O 1
ATOM 728 N N . TRP A 1 97 ? -2.746 5.079 7.030 1.00 98.00 97 TRP A N 1
ATOM 729 C CA . TRP A 1 97 ? -2.854 4.959 5.576 1.00 98.00 97 TRP A CA 1
ATOM 730 C C . TRP A 1 97 ? -2.228 6.156 4.858 1.00 98.00 97 TRP A C 1
ATOM 732 O O . TRP A 1 97 ? -1.432 5.971 3.937 1.00 98.00 97 TRP A O 1
ATOM 742 N N . TRP A 1 98 ? -2.526 7.379 5.303 1.00 97.50 98 TRP A N 1
ATOM 743 C CA . TRP A 1 98 ? -1.944 8.592 4.738 1.00 97.50 98 TRP A CA 1
ATOM 744 C C . TRP A 1 98 ? -0.419 8.613 4.888 1.00 97.50 98 TRP A C 1
ATOM 746 O O . TRP A 1 98 ? 0.279 8.865 3.910 1.00 97.50 98 TRP A O 1
ATOM 756 N N . GLN A 1 99 ? 0.115 8.292 6.073 1.00 97.12 99 GLN A N 1
ATOM 757 C CA . GLN A 1 99 ? 1.564 8.252 6.301 1.00 97.12 99 GLN A CA 1
ATOM 758 C C . GLN A 1 99 ? 2.258 7.251 5.373 1.00 97.12 99 GLN A C 1
ATOM 760 O O . GLN A 1 99 ? 3.245 7.603 4.730 1.00 97.12 99 GLN A O 1
ATOM 765 N N . ALA A 1 100 ? 1.730 6.030 5.272 1.00 98.19 100 ALA A N 1
ATOM 766 C CA . ALA A 1 100 ? 2.271 5.007 4.384 1.00 98.19 100 ALA A CA 1
ATOM 767 C C . ALA A 1 100 ? 2.197 5.435 2.909 1.00 98.19 100 ALA A C 1
ATOM 769 O O . ALA A 1 100 ? 3.165 5.274 2.167 1.00 98.19 100 ALA A O 1
ATOM 770 N N . SER A 1 101 ? 1.079 6.047 2.505 1.00 98.38 101 SER A N 1
ATOM 771 C CA . SER A 1 101 ? 0.874 6.539 1.138 1.00 98.38 101 SER A CA 1
ATOM 772 C C . SER A 1 101 ? 1.871 7.635 0.780 1.00 98.38 101 SER A C 1
ATOM 774 O O . SER A 1 101 ? 2.457 7.598 -0.295 1.00 98.38 101 SER A O 1
ATOM 776 N N . VAL A 1 102 ? 2.121 8.582 1.690 1.00 98.25 102 VAL A N 1
ATOM 777 C CA . VAL A 1 102 ? 3.126 9.636 1.489 1.00 98.25 102 VAL A CA 1
ATOM 778 C C . VAL A 1 102 ? 4.514 9.038 1.281 1.00 98.25 102 VAL A C 1
ATOM 780 O O . VAL A 1 102 ? 5.221 9.483 0.383 1.00 98.25 102 VAL A O 1
ATOM 783 N N . VAL A 1 103 ? 4.900 8.026 2.063 1.00 98.25 103 VAL A N 1
ATOM 784 C CA . VAL A 1 103 ? 6.207 7.369 1.909 1.00 98.25 103 VAL A CA 1
ATOM 785 C C . VAL A 1 103 ? 6.328 6.690 0.547 1.00 98.25 103 VAL A C 1
ATOM 787 O O . VAL A 1 103 ? 7.315 6.912 -0.144 1.00 98.25 103 VAL A O 1
ATOM 790 N N . VAL A 1 104 ? 5.328 5.917 0.122 1.00 98.06 104 VAL A N 1
ATOM 791 C CA . VAL A 1 104 ? 5.370 5.222 -1.177 1.00 98.06 104 VAL A CA 1
ATOM 792 C C . VAL A 1 104 ? 5.351 6.205 -2.345 1.00 98.06 104 VAL A C 1
ATOM 794 O O . VAL A 1 104 ? 6.132 6.059 -3.282 1.00 98.06 104 VAL A O 1
ATOM 797 N N . LEU A 1 105 ? 4.524 7.250 -2.288 1.00 98.06 105 LEU A N 1
ATOM 798 C CA . LEU A 1 105 ? 4.508 8.288 -3.321 1.00 98.06 105 LEU A CA 1
ATOM 799 C C . LEU A 1 105 ? 5.829 9.067 -3.366 1.00 98.06 105 LEU A C 1
ATOM 801 O O . LEU A 1 105 ? 6.294 9.409 -4.451 1.00 98.06 105 LEU A O 1
ATOM 805 N N . ALA A 1 106 ? 6.464 9.305 -2.215 1.00 98.00 106 ALA A N 1
ATOM 806 C CA . ALA A 1 106 ? 7.802 9.884 -2.159 1.00 98.00 106 ALA A CA 1
ATOM 807 C C . ALA A 1 106 ? 8.858 8.943 -2.762 1.00 98.00 106 ALA A C 1
ATOM 809 O O . ALA A 1 106 ? 9.729 9.423 -3.480 1.00 98.00 106 ALA A O 1
ATOM 810 N N . SER A 1 107 ? 8.759 7.626 -2.547 1.00 97.38 107 SER A N 1
ATOM 811 C CA . SER A 1 107 ? 9.622 6.630 -3.200 1.00 97.38 107 SER A CA 1
ATOM 812 C C . SER A 1 107 ? 9.458 6.643 -4.721 1.00 97.38 107 SER A C 1
ATOM 814 O O . SER A 1 107 ? 10.455 6.663 -5.436 1.00 97.38 107 SER A O 1
ATOM 816 N N . VAL A 1 108 ? 8.218 6.695 -5.225 1.00 97.38 108 VAL A N 1
ATOM 817 C CA . VAL A 1 108 ? 7.928 6.811 -6.667 1.00 97.38 108 VAL A CA 1
ATOM 818 C C . VAL A 1 108 ? 8.494 8.112 -7.238 1.00 97.38 108 VAL A C 1
ATOM 820 O O . VAL A 1 108 ? 9.145 8.094 -8.281 1.00 97.38 108 VAL A O 1
ATOM 823 N N . ALA A 1 109 ? 8.286 9.238 -6.550 1.00 97.12 109 ALA A N 1
ATOM 824 C CA . ALA A 1 109 ? 8.819 10.528 -6.973 1.00 97.12 109 ALA A CA 1
ATOM 825 C C . ALA A 1 109 ? 10.354 10.530 -6.984 1.00 97.12 109 ALA A C 1
ATOM 827 O O . ALA A 1 109 ? 10.956 10.992 -7.949 1.00 97.12 109 ALA A O 1
ATOM 828 N N . LEU A 1 110 ? 10.990 9.974 -5.949 1.00 96.94 110 LEU A N 1
ATOM 829 C CA . LEU A 1 110 ? 12.442 9.843 -5.865 1.00 96.94 110 LEU A CA 1
ATOM 830 C C . LEU A 1 110 ? 12.987 8.969 -6.999 1.00 96.94 110 LEU A C 1
ATOM 832 O O . LEU A 1 110 ? 13.930 9.381 -7.671 1.00 96.94 110 LEU A O 1
ATOM 836 N N . ALA A 1 111 ? 12.376 7.809 -7.249 1.00 96.12 111 ALA A N 1
ATOM 837 C CA . ALA A 1 111 ? 12.770 6.919 -8.335 1.00 96.12 111 ALA A CA 1
ATOM 838 C C . ALA A 1 111 ? 12.646 7.610 -9.703 1.00 96.12 111 ALA A C 1
ATOM 840 O O . ALA A 1 111 ? 13.597 7.617 -10.483 1.00 96.12 111 ALA A O 1
ATOM 841 N N . GLY A 1 112 ? 11.519 8.284 -9.963 1.00 95.44 112 GLY A N 1
ATOM 842 C CA . GLY A 1 112 ? 11.315 9.064 -11.185 1.00 95.44 112 GLY A CA 1
ATOM 843 C C . GLY A 1 112 ? 12.341 10.190 -11.355 1.00 95.44 112 GLY A C 1
ATOM 844 O O . GLY A 1 112 ? 12.900 10.355 -12.438 1.00 95.44 112 GLY A O 1
ATOM 845 N N . CYS A 1 113 ? 12.650 10.929 -10.285 1.00 95.94 113 CYS A N 1
ATOM 846 C CA . CYS A 1 113 ? 13.687 11.962 -10.300 1.00 95.94 113 CYS A CA 1
ATOM 847 C C . CYS A 1 113 ? 15.065 11.387 -10.645 1.00 95.94 113 CYS A C 1
ATOM 849 O O . CYS A 1 113 ? 15.757 11.948 -11.492 1.00 95.94 113 CYS A O 1
ATOM 851 N N . VAL A 1 114 ? 15.459 10.267 -10.029 1.00 95.31 114 VAL A N 1
ATOM 852 C CA . VAL A 1 114 ? 16.738 9.597 -10.319 1.00 95.31 114 VAL A CA 1
ATOM 853 C C . VAL A 1 114 ? 16.817 9.215 -11.797 1.00 95.31 114 VAL A C 1
ATOM 855 O O . VAL A 1 114 ? 17.805 9.518 -12.456 1.00 95.31 114 VAL A O 1
ATOM 858 N N . VAL A 1 115 ? 15.754 8.643 -12.357 1.00 94.12 115 VAL A N 1
ATOM 859 C CA . VAL A 1 115 ? 15.717 8.229 -13.767 1.00 94.12 115 VAL A CA 1
ATOM 860 C C . VAL A 1 115 ? 15.785 9.400 -14.746 1.00 94.12 115 VAL A C 1
ATOM 862 O O . VAL A 1 115 ? 16.518 9.329 -15.734 1.00 94.12 115 VAL A O 1
ATOM 865 N N . ILE A 1 116 ? 15.132 10.521 -14.433 1.00 93.50 116 ILE A N 1
ATOM 866 C CA . ILE A 1 116 ? 15.279 11.763 -15.209 1.00 93.50 116 ILE A CA 1
ATOM 867 C C . ILE A 1 116 ? 16.728 12.268 -15.157 1.00 93.50 116 ILE A C 1
ATOM 869 O O . ILE A 1 116 ? 17.274 12.666 -16.186 1.00 93.50 116 ILE A O 1
ATOM 873 N N . LEU A 1 117 ? 17.382 12.217 -13.990 1.00 93.50 117 LEU A N 1
ATOM 874 C CA . LEU A 1 117 ? 18.794 12.598 -13.847 1.00 93.50 117 LEU A CA 1
ATOM 875 C C . LEU A 1 117 ? 19.738 11.668 -14.632 1.00 93.50 117 LEU A C 1
ATOM 877 O O . LEU A 1 117 ? 20.798 12.110 -15.077 1.00 93.50 117 LEU A O 1
ATOM 881 N N . HIS A 1 118 ? 19.338 10.415 -14.865 1.00 89.25 118 HIS A N 1
ATOM 882 C CA . HIS A 1 118 ? 20.028 9.471 -15.752 1.00 89.25 118 HIS A CA 1
ATOM 883 C C . HIS A 1 118 ? 19.741 9.694 -17.251 1.00 89.25 118 HIS A C 1
ATOM 885 O O . HIS A 1 118 ? 20.305 8.989 -18.088 1.00 89.25 118 HIS A O 1
ATOM 891 N N . GLY A 1 119 ? 18.930 10.693 -17.616 1.00 88.94 119 GLY A N 1
ATOM 892 C CA . GLY A 1 119 ? 18.638 11.048 -19.009 1.00 88.94 119 GLY A CA 1
ATOM 893 C C . GLY A 1 119 ? 17.565 10.182 -19.672 1.00 88.94 119 GLY A C 1
ATOM 894 O O . GLY A 1 119 ? 17.425 10.214 -20.893 1.00 88.94 119 GLY A O 1
ATOM 895 N N . VAL A 1 120 ? 16.809 9.410 -18.894 1.00 90.00 120 VAL A N 1
ATOM 896 C CA . VAL A 1 120 ? 15.697 8.602 -19.403 1.00 90.00 120 VAL A CA 1
ATOM 897 C C . VAL A 1 120 ? 14.439 9.478 -19.503 1.00 90.00 120 VAL A C 1
ATOM 899 O O . VAL A 1 120 ? 14.118 10.204 -18.554 1.00 90.00 120 VAL A O 1
ATOM 902 N N . PRO A 1 121 ? 13.697 9.433 -20.624 1.00 89.00 121 PRO A N 1
ATOM 903 C CA . PRO A 1 121 ? 12.500 10.246 -20.800 1.00 89.00 121 PRO A CA 1
ATOM 904 C C . PRO A 1 121 ? 11.369 9.813 -19.859 1.00 89.00 121 PRO A C 1
ATOM 906 O O . PRO A 1 121 ? 11.101 8.625 -19.672 1.00 89.00 121 PRO A O 1
ATOM 909 N N . ALA A 1 122 ? 10.658 10.792 -19.296 1.00 90.38 122 ALA A N 1
ATOM 910 C CA . ALA A 1 122 ? 9.497 10.531 -18.455 1.00 90.38 122 ALA A CA 1
ATOM 911 C C . ALA A 1 122 ? 8.294 10.053 -19.285 1.00 90.38 122 ALA A C 1
ATOM 913 O O . ALA A 1 122 ? 7.982 10.623 -20.331 1.00 90.38 122 ALA A O 1
ATOM 914 N N . VAL A 1 123 ? 7.561 9.060 -18.774 1.00 90.25 123 VAL A N 1
ATOM 915 C CA . VAL A 1 123 ? 6.317 8.539 -19.367 1.00 90.25 123 VAL A CA 1
ATOM 916 C C . VAL A 1 123 ? 5.170 8.686 -18.353 1.00 90.25 123 VAL A C 1
ATOM 918 O O . VAL A 1 123 ? 4.839 7.740 -17.641 1.00 90.25 123 VAL A O 1
ATOM 921 N N . PRO A 1 124 ? 4.538 9.868 -18.225 1.00 88.94 124 PRO A N 1
ATOM 922 C CA . PRO A 1 124 ? 3.569 10.140 -17.156 1.00 88.94 124 PRO A CA 1
ATOM 923 C C . PRO A 1 124 ? 2.352 9.207 -17.141 1.00 88.94 124 PRO A C 1
ATOM 925 O O . PRO A 1 124 ? 1.736 9.010 -16.097 1.00 88.94 124 PRO A O 1
ATOM 928 N N . THR A 1 125 ? 2.010 8.601 -18.280 1.00 89.00 125 THR A N 1
ATOM 929 C CA . THR A 1 125 ? 0.884 7.665 -18.400 1.00 89.00 125 THR A CA 1
ATOM 930 C C . THR A 1 125 ? 1.053 6.408 -17.544 1.00 89.00 125 THR A C 1
ATOM 932 O O . THR A 1 125 ? 0.052 5.788 -17.194 1.00 89.00 125 THR A O 1
ATOM 935 N N . SER A 1 126 ? 2.279 6.050 -17.137 1.00 90.06 126 SER A N 1
ATOM 936 C CA . SER A 1 126 ? 2.521 4.922 -16.230 1.00 90.06 126 SER A CA 1
ATOM 937 C C . SER A 1 126 ? 2.336 5.254 -14.748 1.00 90.06 126 SER A C 1
ATOM 939 O O . SER A 1 126 ? 2.345 4.341 -13.932 1.00 90.06 126 SER A O 1
ATOM 941 N N . LEU A 1 127 ? 2.117 6.520 -14.370 1.00 93.00 127 LEU A N 1
ATOM 942 C CA . LEU A 1 127 ? 1.916 6.906 -12.964 1.00 93.00 127 LEU A CA 1
ATOM 943 C C . LEU A 1 127 ? 0.625 6.331 -12.356 1.00 93.00 127 LEU A C 1
ATOM 945 O O . LEU A 1 127 ? 0.482 6.317 -11.134 1.00 93.00 127 LEU A O 1
ATOM 949 N N . GLY A 1 128 ? -0.292 5.815 -13.183 1.00 92.38 128 GLY A N 1
ATOM 950 C CA . GLY A 1 128 ? -1.517 5.153 -12.728 1.00 92.38 128 GLY A CA 1
ATOM 951 C C . GLY A 1 128 ? -1.272 3.984 -11.765 1.00 92.38 128 GLY A C 1
ATOM 952 O O . GLY A 1 128 ? -2.100 3.755 -10.886 1.00 92.38 128 GLY A O 1
ATOM 953 N N . ILE A 1 129 ? -0.116 3.310 -11.842 1.00 94.25 129 ILE A N 1
ATOM 954 C CA . ILE A 1 129 ? 0.236 2.209 -10.925 1.00 94.25 129 ILE A CA 1
ATOM 955 C C . ILE A 1 129 ? 0.357 2.666 -9.464 1.00 94.25 129 ILE A C 1
ATOM 957 O O . ILE A 1 129 ? 0.141 1.887 -8.539 1.00 94.25 129 ILE A O 1
ATOM 961 N N . ALA A 1 130 ? 0.640 3.951 -9.223 1.00 96.25 130 ALA A N 1
ATOM 962 C CA . ALA 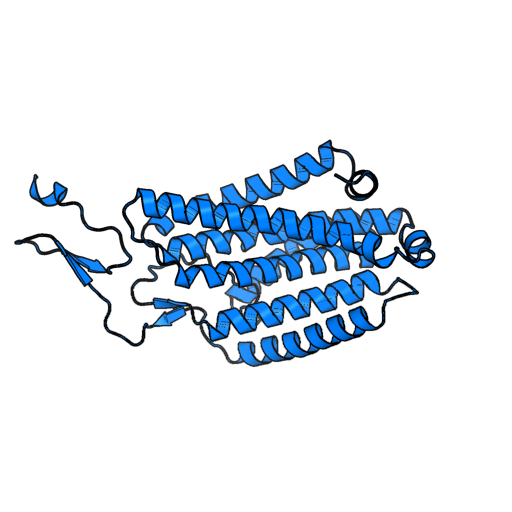A 1 130 ? 0.697 4.491 -7.868 1.00 96.25 130 ALA A CA 1
ATOM 963 C C . ALA A 1 130 ? -0.684 4.500 -7.188 1.00 96.25 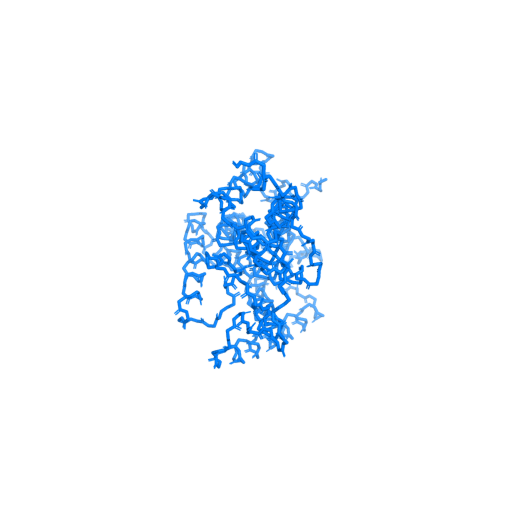130 ALA A C 1
ATOM 965 O O . ALA A 1 130 ? -0.767 4.408 -5.964 1.00 96.25 130 ALA A O 1
ATOM 966 N N . VAL A 1 131 ? -1.774 4.577 -7.963 1.00 95.62 131 VAL A N 1
ATOM 967 C CA . VAL A 1 131 ? -3.145 4.532 -7.431 1.00 95.62 131 VAL A CA 1
ATOM 968 C C . VAL A 1 131 ? -3.454 3.149 -6.864 1.00 95.62 131 VAL A C 1
ATOM 970 O O . VAL A 1 131 ? -3.984 3.044 -5.758 1.00 95.62 131 VAL A O 1
ATOM 973 N N . GLU A 1 132 ? -3.072 2.096 -7.587 1.00 95.56 132 GLU A N 1
ATOM 974 C CA . GLU A 1 132 ? -3.161 0.715 -7.109 1.00 95.56 132 GLU A CA 1
ATOM 975 C C . GLU A 1 132 ? -2.357 0.544 -5.814 1.00 95.56 132 GLU A C 1
ATOM 977 O O . GLU A 1 132 ? -2.905 0.097 -4.809 1.00 95.56 132 GLU A O 1
ATOM 982 N N . ALA A 1 133 ? -1.095 0.984 -5.794 1.00 97.00 133 ALA A N 1
ATOM 983 C CA . ALA A 1 133 ? -0.239 0.898 -4.612 1.00 97.00 133 ALA A CA 1
ATOM 984 C C . ALA A 1 133 ? -0.873 1.563 -3.371 1.00 97.00 133 ALA A C 1
ATOM 986 O O . ALA A 1 133 ? -0.862 1.000 -2.275 1.00 97.00 133 ALA A O 1
ATOM 987 N N . VAL A 1 134 ? -1.492 2.738 -3.536 1.00 98.06 134 VAL A N 1
ATOM 988 C CA . VAL A 1 134 ? -2.206 3.446 -2.458 1.00 98.06 134 VAL A CA 1
ATOM 989 C C . VAL A 1 134 ? -3.468 2.699 -2.003 1.00 98.06 134 VAL A C 1
ATOM 991 O O . VAL A 1 134 ? -3.779 2.698 -0.805 1.00 98.06 134 VAL A O 1
ATOM 994 N N . ALA A 1 135 ? -4.188 2.042 -2.917 1.00 97.25 135 ALA A N 1
ATOM 995 C CA . ALA A 1 135 ? -5.338 1.201 -2.580 1.00 97.25 135 ALA A CA 1
ATOM 996 C C . ALA A 1 135 ? -4.913 -0.058 -1.802 1.00 97.25 135 ALA A C 1
ATOM 998 O O . ALA A 1 135 ? -5.540 -0.409 -0.799 1.00 97.25 135 ALA A O 1
ATOM 999 N N . VAL A 1 136 ? -3.804 -0.687 -2.196 1.00 97.69 136 VAL A N 1
ATOM 1000 C CA . VAL A 1 136 ? -3.216 -1.835 -1.491 1.00 97.69 136 VAL A CA 1
ATOM 1001 C C . VAL A 1 136 ? -2.798 -1.453 -0.072 1.00 97.69 136 VAL A C 1
ATOM 1003 O O . VAL A 1 136 ? -3.144 -2.159 0.877 1.00 97.69 136 VAL A O 1
ATOM 1006 N N . LEU A 1 137 ? -2.167 -0.290 0.118 1.00 98.19 137 LEU A N 1
ATOM 1007 C CA . LEU A 1 137 ? -1.854 0.221 1.458 1.00 98.19 137 LEU A CA 1
ATOM 1008 C C . LEU A 1 137 ? -3.108 0.391 2.327 1.00 98.19 137 LEU A C 1
ATOM 1010 O O . LEU A 1 137 ? -3.066 0.101 3.524 1.00 98.19 137 LEU A O 1
ATOM 1014 N N . ALA A 1 138 ? -4.232 0.837 1.752 1.00 98.06 138 ALA A N 1
ATOM 1015 C CA . ALA A 1 138 ? -5.490 0.952 2.490 1.00 98.06 138 ALA A CA 1
ATOM 1016 C C . ALA A 1 138 ? -5.969 -0.419 2.990 1.00 98.06 138 ALA A C 1
ATOM 1018 O O . ALA A 1 138 ? -6.388 -0.538 4.146 1.00 98.06 138 ALA A O 1
ATOM 1019 N N . ALA A 1 139 ? -5.860 -1.461 2.159 1.00 98.12 139 ALA A N 1
ATOM 1020 C CA . ALA A 1 139 ? -6.185 -2.834 2.539 1.00 98.12 139 ALA A CA 1
ATOM 1021 C C . ALA A 1 139 ? -5.288 -3.323 3.682 1.00 98.12 139 ALA A C 1
ATOM 1023 O O . ALA A 1 139 ? -5.785 -3.766 4.716 1.00 98.12 139 ALA A O 1
ATOM 1024 N N . GLN A 1 140 ? -3.972 -3.170 3.536 1.00 98.38 140 GLN A N 1
ATOM 1025 C CA . GLN A 1 140 ? -2.973 -3.615 4.510 1.00 98.38 140 GLN A CA 1
ATOM 1026 C C . GLN A 1 140 ? -3.146 -2.934 5.877 1.00 98.38 140 GLN A C 1
ATOM 1028 O O . GLN A 1 140 ? -3.203 -3.605 6.910 1.00 98.38 140 GLN A O 1
ATOM 1033 N N . VAL A 1 141 ? -3.307 -1.606 5.894 1.00 98.44 141 VAL A N 1
ATOM 1034 C CA . VAL A 1 141 ? -3.553 -0.836 7.125 1.00 98.44 141 VAL A CA 1
ATOM 1035 C C . VAL A 1 141 ? -4.875 -1.245 7.777 1.00 98.44 141 VAL A C 1
ATOM 1037 O O . VAL A 1 141 ? -4.932 -1.409 8.998 1.00 98.44 141 VAL A O 1
ATOM 1040 N N . SER A 1 142 ? -5.928 -1.457 6.983 1.00 98.06 142 SER A N 1
ATOM 1041 C CA . SER A 1 142 ? -7.239 -1.867 7.499 1.00 98.06 142 SER A CA 1
ATOM 1042 C C . SER A 1 142 ? -7.212 -3.281 8.081 1.00 98.06 142 SER A C 1
ATOM 1044 O O . SER A 1 142 ? -7.801 -3.506 9.136 1.00 98.06 142 SER A O 1
ATOM 1046 N N . LEU A 1 143 ? -6.490 -4.219 7.458 1.00 98.25 143 LEU A N 1
ATOM 1047 C CA . LEU A 1 143 ? -6.270 -5.569 7.991 1.00 98.25 143 LEU A CA 1
ATOM 1048 C C . LEU A 1 143 ? -5.523 -5.529 9.329 1.00 98.25 143 LEU A C 1
ATOM 1050 O O . LEU A 1 143 ? -5.937 -6.181 10.289 1.00 98.25 143 LEU A O 1
ATOM 1054 N N . GLY A 1 144 ? -4.471 -4.711 9.425 1.00 98.31 144 GLY A N 1
ATOM 1055 C CA . GLY A 1 144 ? -3.759 -4.481 10.681 1.00 98.31 144 GLY A CA 1
ATOM 1056 C C . GLY A 1 144 ? -4.675 -3.923 11.771 1.00 98.31 144 GLY A C 1
ATOM 1057 O O . GLY A 1 144 ? -4.740 -4.467 12.874 1.00 98.31 144 GLY A O 1
ATOM 1058 N N . ALA A 1 145 ? -5.452 -2.885 11.453 1.00 97.94 145 ALA A N 1
ATOM 1059 C CA . ALA A 1 145 ? -6.447 -2.323 12.363 1.00 97.94 145 ALA A CA 1
ATOM 1060 C C . ALA A 1 145 ? -7.485 -3.366 12.812 1.00 97.94 145 ALA A C 1
ATOM 1062 O O . ALA A 1 145 ? -7.792 -3.443 14.002 1.00 97.94 145 ALA A O 1
ATOM 1063 N N . ALA A 1 146 ? -7.990 -4.194 11.891 1.00 97.25 146 ALA A N 1
ATOM 1064 C CA . ALA A 1 146 ? -8.945 -5.258 12.189 1.00 97.25 146 ALA A CA 1
ATOM 1065 C C . ALA A 1 146 ? -8.363 -6.280 13.167 1.00 97.25 146 ALA A C 1
ATOM 1067 O O . ALA A 1 146 ? -9.018 -6.595 14.159 1.00 97.25 146 ALA A O 1
ATOM 1068 N N . LEU A 1 147 ? -7.118 -6.724 12.963 1.00 97.62 147 LEU A N 1
ATOM 1069 C CA . LEU A 1 147 ? -6.452 -7.634 13.896 1.00 97.62 147 LEU A CA 1
ATOM 1070 C C . LEU A 1 147 ? -6.258 -6.991 15.276 1.00 97.62 147 LEU A C 1
ATOM 1072 O O . LEU A 1 147 ? -6.506 -7.633 16.300 1.00 97.62 147 LEU A O 1
ATOM 1076 N N . GLY A 1 148 ? -5.877 -5.712 15.316 1.00 97.00 148 GLY A N 1
ATOM 1077 C CA . GLY A 1 148 ? -5.741 -4.947 16.556 1.00 97.00 148 GLY A CA 1
ATOM 1078 C C . GLY A 1 148 ? -7.057 -4.850 17.324 1.00 97.00 148 GLY A C 1
ATOM 1079 O O . GLY A 1 148 ? -7.095 -5.121 18.525 1.00 97.00 148 GLY A O 1
ATOM 1080 N N . VAL A 1 149 ? -8.155 -4.549 16.620 1.00 95.88 149 VAL A N 1
ATOM 1081 C CA . VAL A 1 149 ? -9.495 -4.580 17.210 1.00 95.88 149 VAL A CA 1
ATOM 1082 C C . VAL A 1 149 ? -9.833 -5.988 17.659 1.00 95.88 149 VAL A C 1
ATOM 1084 O O . VAL A 1 149 ? -10.222 -6.132 18.798 1.00 95.88 149 VAL A O 1
ATOM 1087 N N . MET A 1 150 ? -9.707 -7.034 16.847 1.00 96.00 150 MET A N 1
ATOM 1088 C CA . MET A 1 150 ? -10.150 -8.385 17.220 1.00 96.00 150 MET A CA 1
ATOM 1089 C C . MET A 1 150 ? -9.405 -8.943 18.434 1.00 96.00 150 MET A C 1
ATOM 1091 O O . MET A 1 150 ? -10.029 -9.528 19.319 1.00 96.00 150 MET A O 1
ATOM 1095 N N . THR A 1 151 ? -8.090 -8.739 18.486 1.00 96.25 151 THR A N 1
ATOM 1096 C CA . THR A 1 151 ? -7.241 -9.293 19.543 1.00 96.25 151 THR A CA 1
ATOM 1097 C C . THR A 1 151 ? -7.282 -8.465 20.820 1.00 96.25 151 THR A C 1
ATOM 1099 O O . THR A 1 151 ? -7.273 -9.051 21.899 1.00 96.25 151 THR A O 1
ATOM 1102 N N . GLY A 1 152 ? -7.317 -7.128 20.721 1.00 95.44 152 GLY A N 1
ATOM 1103 C CA . GLY A 1 152 ? -7.111 -6.250 21.877 1.00 95.44 152 GLY A CA 1
ATOM 1104 C C . GLY A 1 152 ? -5.770 -6.519 22.563 1.00 95.44 152 GLY A C 1
ATOM 1105 O O . GLY A 1 152 ? -5.689 -6.555 23.780 1.00 95.44 152 GLY A O 1
ATOM 1106 N N . ARG A 1 153 ? -4.725 -6.871 21.804 1.00 97.12 153 ARG A N 1
ATOM 1107 C CA . ARG A 1 153 ? -3.408 -7.164 22.381 1.00 97.12 153 ARG A CA 1
ATOM 1108 C C . ARG A 1 153 ? -2.311 -6.526 21.548 1.00 97.12 153 ARG A C 1
ATOM 1110 O O . ARG A 1 153 ? -2.156 -6.820 20.367 1.00 97.12 153 ARG A O 1
ATOM 1117 N N . THR A 1 154 ? -1.505 -5.673 22.171 1.00 96.38 154 THR A N 1
ATOM 1118 C CA . THR A 1 154 ? -0.435 -4.925 21.486 1.00 96.38 154 THR A CA 1
ATOM 1119 C C . THR A 1 154 ? 0.667 -5.818 20.915 1.00 96.38 154 THR A C 1
ATOM 1121 O O . THR A 1 154 ? 1.278 -5.451 19.913 1.00 96.38 154 THR A O 1
ATOM 1124 N N . TRP A 1 155 ? 0.884 -7.011 21.482 1.00 96.81 155 TRP A N 1
ATOM 1125 C CA . TRP A 1 155 ? 1.834 -7.993 20.945 1.00 96.81 155 TRP A CA 1
ATOM 1126 C C . TRP A 1 155 ? 1.390 -8.611 19.610 1.00 96.81 155 TRP A C 1
ATOM 1128 O O . TRP A 1 155 ? 2.209 -9.234 18.943 1.00 96.81 155 TRP A O 1
ATOM 1138 N N . ALA A 1 156 ? 0.137 -8.417 19.178 1.00 97.56 156 ALA A N 1
ATOM 1139 C CA . ALA A 1 156 ? -0.327 -8.858 17.862 1.00 97.56 156 ALA A CA 1
ATOM 1140 C C . ALA A 1 156 ? 0.209 -7.984 16.710 1.00 97.56 156 ALA A C 1
ATOM 1142 O O . ALA A 1 156 ? 0.127 -8.384 15.552 1.00 97.56 156 ALA A O 1
ATOM 1143 N N . ALA A 1 157 ? 0.790 -6.814 17.002 1.00 97.50 157 ALA A N 1
ATOM 1144 C CA . ALA A 1 157 ? 1.351 -5.911 15.996 1.00 97.50 157 ALA A CA 1
ATOM 1145 C C . ALA A 1 157 ? 2.400 -6.563 15.065 1.00 97.50 157 ALA A C 1
ATOM 1147 O O . ALA A 1 157 ? 2.239 -6.458 13.848 1.00 97.50 157 ALA A O 1
ATOM 1148 N N . PRO A 1 158 ? 3.433 -7.277 15.564 1.00 97.75 158 PRO A N 1
ATOM 1149 C CA . PRO A 1 158 ? 4.347 -8.023 14.697 1.00 97.75 158 PRO A CA 1
ATOM 1150 C C . PRO A 1 158 ? 3.644 -9.118 13.883 1.00 97.75 158 PRO A C 1
ATOM 1152 O O . PRO A 1 158 ? 3.993 -9.317 12.725 1.00 97.75 158 PRO A O 1
ATOM 1155 N N . LEU A 1 159 ? 2.623 -9.788 14.434 1.00 98.00 159 LEU A N 1
ATOM 1156 C CA . LEU A 1 159 ? 1.856 -10.791 13.686 1.00 98.00 159 LEU A CA 1
ATOM 1157 C C . LEU A 1 159 ? 1.043 -10.170 12.547 1.00 98.00 159 LEU A C 1
ATOM 1159 O O . LEU A 1 159 ? 0.963 -10.769 11.480 1.00 98.00 159 LEU A O 1
ATOM 1163 N N . ALA A 1 160 ? 0.485 -8.970 12.738 1.00 98.12 160 ALA A N 1
ATOM 1164 C CA . ALA A 1 160 ? -0.178 -8.228 11.666 1.00 98.12 160 ALA A CA 1
ATOM 1165 C C . ALA A 1 160 ? 0.794 -7.934 10.517 1.00 98.12 160 ALA A C 1
ATOM 1167 O O . ALA A 1 160 ? 0.464 -8.167 9.356 1.00 98.12 160 ALA A O 1
ATOM 1168 N N . ALA A 1 161 ? 1.999 -7.459 10.848 1.00 97.94 161 ALA A N 1
ATOM 1169 C CA . ALA A 1 161 ? 3.030 -7.170 9.860 1.00 97.94 161 ALA A CA 1
ATOM 1170 C C . ALA A 1 161 ? 3.442 -8.437 9.095 1.00 97.94 161 ALA A C 1
ATOM 1172 O O . ALA A 1 161 ? 3.427 -8.445 7.866 1.00 97.94 161 ALA A O 1
ATOM 1173 N N . VAL A 1 162 ? 3.734 -9.531 9.806 1.00 97.94 162 VAL A N 1
ATOM 1174 C CA . VAL A 1 162 ? 4.083 -10.819 9.183 1.00 97.94 162 VAL A CA 1
ATOM 1175 C C . VAL A 1 162 ? 2.937 -11.340 8.316 1.00 97.94 162 VAL A C 1
ATOM 1177 O O . VAL A 1 162 ? 3.175 -11.719 7.177 1.00 97.94 162 VAL A O 1
ATOM 1180 N N . GLY A 1 163 ? 1.696 -11.309 8.805 1.00 97.69 163 GLY A N 1
ATOM 1181 C CA . GLY A 1 163 ? 0.527 -11.767 8.053 1.00 97.69 163 GLY A CA 1
ATOM 1182 C C . GLY A 1 163 ? 0.326 -10.992 6.751 1.00 97.69 163 GLY A C 1
ATOM 1183 O O . GLY A 1 163 ? 0.132 -11.595 5.702 1.00 97.69 163 GLY A O 1
ATOM 1184 N N . VAL A 1 164 ? 0.448 -9.663 6.791 1.00 97.62 164 VAL A N 1
ATOM 1185 C CA . VAL A 1 164 ? 0.363 -8.821 5.589 1.00 97.62 164 VAL A CA 1
ATOM 1186 C C . VAL A 1 164 ? 1.536 -9.059 4.633 1.00 97.62 164 VAL A C 1
ATOM 1188 O O . VAL A 1 164 ? 1.334 -9.087 3.423 1.00 97.62 164 VAL A O 1
ATOM 1191 N N . CYS A 1 165 ? 2.746 -9.275 5.153 1.00 96.62 165 CYS A N 1
ATOM 1192 C CA . CYS A 1 165 ? 3.905 -9.636 4.336 1.00 96.62 165 CYS A CA 1
ATOM 1193 C C . CYS A 1 165 ? 3.681 -10.976 3.615 1.00 96.62 165 CYS A C 1
ATOM 1195 O O . CYS A 1 165 ? 3.889 -11.073 2.408 1.00 96.62 165 CYS A O 1
ATOM 1197 N N . LEU A 1 166 ? 3.170 -11.988 4.325 1.00 96.88 166 LEU A N 1
ATOM 1198 C CA . LEU A 1 166 ? 2.833 -13.290 3.747 1.00 96.88 166 LEU A CA 1
ATOM 1199 C C . LEU A 1 166 ? 1.720 -13.188 2.695 1.00 96.88 166 LEU A C 1
ATOM 1201 O O . LEU A 1 166 ? 1.788 -13.886 1.687 1.00 96.88 166 LEU A O 1
ATOM 1205 N N . LEU A 1 167 ? 0.733 -12.302 2.871 1.00 95.69 167 LEU A N 1
ATOM 1206 C CA . LEU A 1 167 ? -0.258 -12.012 1.824 1.00 95.69 167 LEU A CA 1
ATOM 1207 C C . LEU A 1 167 ? 0.399 -11.437 0.561 1.00 95.69 167 LEU A C 1
ATOM 1209 O O . LEU A 1 167 ? 0.050 -11.849 -0.540 1.00 95.69 167 LEU A O 1
ATOM 1213 N N . GLY A 1 168 ? 1.388 -10.553 0.712 1.00 94.44 168 GLY A N 1
ATOM 1214 C CA . GLY A 1 168 ? 2.211 -10.076 -0.404 1.00 94.44 168 GLY A CA 1
ATOM 1215 C C . GLY A 1 168 ? 2.935 -11.217 -1.119 1.00 94.44 168 GLY A C 1
ATOM 1216 O O . GLY A 1 168 ? 2.748 -11.415 -2.314 1.00 94.44 168 GLY A O 1
ATOM 1217 N N . VAL A 1 169 ? 3.685 -12.034 -0.375 1.00 94.00 169 VAL A N 1
ATOM 1218 C CA . VAL A 1 169 ? 4.453 -13.163 -0.936 1.00 94.00 169 VAL A CA 1
ATOM 1219 C C . VAL A 1 169 ? 3.549 -14.173 -1.650 1.00 94.00 169 VAL A C 1
ATOM 1221 O O . VAL A 1 169 ? 3.847 -14.599 -2.761 1.00 94.00 169 VAL A O 1
ATOM 1224 N N . THR A 1 170 ? 2.426 -14.544 -1.034 1.00 94.50 170 THR A N 1
ATOM 1225 C CA . THR A 1 170 ? 1.469 -15.497 -1.623 1.00 94.50 170 THR A CA 1
ATOM 1226 C C . THR A 1 170 ? 0.772 -14.936 -2.863 1.00 94.50 170 THR A C 1
ATOM 1228 O O . THR A 1 170 ? 0.492 -15.700 -3.785 1.00 94.50 170 THR A O 1
ATOM 1231 N N . SER A 1 171 ? 0.545 -13.620 -2.917 1.00 93.12 171 SER A N 1
ATOM 1232 C CA . SER A 1 171 ? 0.048 -12.916 -4.104 1.00 93.12 171 SER A CA 1
ATOM 1233 C C . SER A 1 171 ? 1.061 -12.966 -5.248 1.00 93.12 171 SER A C 1
ATOM 1235 O O . SER A 1 171 ? 0.692 -13.306 -6.365 1.00 93.12 171 SER A O 1
ATOM 1237 N N . THR A 1 172 ? 2.341 -12.700 -4.974 1.00 90.50 172 THR A N 1
ATOM 1238 C CA . THR A 1 172 ? 3.411 -12.768 -5.987 1.00 90.50 172 THR A CA 1
ATOM 1239 C C . THR A 1 172 ? 3.647 -14.195 -6.494 1.00 90.50 172 THR A C 1
ATOM 1241 O O . THR A 1 172 ? 3.999 -14.392 -7.651 1.00 90.50 172 THR A O 1
ATOM 1244 N N . TRP A 1 173 ? 3.445 -15.215 -5.655 1.00 91.25 173 TRP A N 1
ATOM 1245 C CA . TRP A 1 173 ? 3.544 -16.624 -6.064 1.00 91.25 173 TRP A CA 1
ATOM 1246 C C . TRP A 1 173 ? 2.302 -17.151 -6.798 1.00 91.25 173 TRP A C 1
ATOM 1248 O O . TRP A 1 173 ? 2.283 -18.318 -7.183 1.00 91.25 173 TRP A O 1
ATOM 1258 N N . GLY A 1 174 ? 1.257 -16.334 -6.959 1.00 89.62 174 GLY A N 1
ATOM 1259 C CA . GLY A 1 174 ? 0.011 -16.742 -7.610 1.00 89.62 174 GLY A CA 1
ATOM 1260 C C . GLY A 1 174 ? -0.843 -17.717 -6.790 1.00 89.62 174 GLY A C 1
ATOM 1261 O O . GLY A 1 174 ? -1.748 -18.342 -7.336 1.00 89.62 174 GLY A O 1
ATOM 1262 N N . LEU A 1 175 ? -0.586 -17.862 -5.481 1.00 91.31 175 LEU A N 1
ATOM 1263 C CA . LEU A 1 175 ? -1.439 -18.661 -4.584 1.00 91.31 175 LEU A CA 1
ATOM 1264 C C . LEU A 1 175 ? -2.772 -17.962 -4.300 1.00 91.31 175 LEU A C 1
ATOM 1266 O O . LEU A 1 175 ? -3.789 -18.614 -4.067 1.00 91.31 175 LEU A O 1
ATOM 1270 N N . ILE A 1 176 ? -2.754 -16.632 -4.307 1.00 92.12 176 ILE A N 1
ATOM 1271 C CA . ILE A 1 176 ? -3.940 -15.779 -4.341 1.00 92.12 176 ILE A CA 1
ATOM 1272 C C . ILE A 1 176 ? -3.822 -14.844 -5.551 1.00 92.12 176 ILE A C 1
ATOM 1274 O O . ILE A 1 176 ? -2.705 -14.617 -6.019 1.00 92.12 176 ILE A O 1
ATOM 1278 N N . PRO A 1 177 ? -4.937 -14.283 -6.056 1.00 91.00 177 PRO A N 1
ATOM 1279 C CA . PRO A 1 177 ? -4.880 -13.283 -7.116 1.00 91.00 177 PRO A CA 1
ATOM 1280 C C . PRO A 1 177 ? -3.919 -12.145 -6.752 1.00 91.00 177 PRO A C 1
ATOM 1282 O O . PRO A 1 177 ? -3.847 -11.781 -5.576 1.00 91.00 177 PRO A O 1
ATOM 1285 N N . GLY A 1 178 ? -3.233 -11.587 -7.759 1.00 90.06 178 GLY A N 1
ATOM 1286 C CA . GLY A 1 178 ? -2.140 -10.598 -7.685 1.00 90.06 178 GLY A CA 1
ATOM 1287 C C . GLY A 1 178 ? -2.469 -9.233 -7.054 1.00 90.06 178 GLY A C 1
ATOM 1288 O O . GLY A 1 178 ? -2.007 -8.204 -7.523 1.00 90.06 178 GLY A O 1
ATOM 1289 N N . ILE A 1 179 ? -3.303 -9.186 -6.018 1.00 92.50 179 ILE A N 1
ATOM 1290 C CA . ILE A 1 179 ? -3.854 -7.973 -5.403 1.00 92.50 179 ILE A CA 1
ATOM 1291 C C . ILE A 1 179 ? -2.799 -7.233 -4.586 1.00 92.50 179 ILE A C 1
ATOM 1293 O O . ILE A 1 179 ? -2.834 -6.011 -4.509 1.00 92.50 179 ILE A O 1
ATOM 1297 N N . PHE A 1 180 ? -1.886 -7.966 -3.949 1.00 92.88 180 PHE A N 1
ATOM 1298 C CA . PHE A 1 180 ? -0.802 -7.390 -3.152 1.00 92.88 180 PHE A CA 1
ATOM 1299 C C . PHE A 1 180 ? 0.521 -7.338 -3.921 1.00 92.88 180 PHE A C 1
ATOM 1301 O O . PHE A 1 180 ? 1.537 -6.960 -3.340 1.00 92.88 180 PHE A O 1
ATOM 1308 N N . ASP A 1 181 ? 0.506 -7.710 -5.202 1.00 91.50 181 ASP A N 1
ATOM 1309 C CA . ASP A 1 181 ? 1.655 -7.594 -6.088 1.00 91.50 181 ASP A CA 1
ATOM 1310 C C . ASP A 1 181 ? 1.650 -6.217 -6.753 1.00 91.50 181 ASP A C 1
ATOM 1312 O O . ASP A 1 181 ? 0.953 -5.973 -7.732 1.00 91.50 181 ASP A O 1
ATOM 1316 N N . THR A 1 182 ? 2.401 -5.295 -6.165 1.00 88.56 182 THR A N 1
ATOM 1317 C CA . THR A 1 182 ? 2.453 -3.865 -6.502 1.00 88.56 182 THR A CA 1
ATOM 1318 C C . THR A 1 182 ? 3.728 -3.473 -7.254 1.00 88.56 182 THR A C 1
ATOM 1320 O O . THR A 1 182 ? 4.011 -2.276 -7.402 1.00 88.56 182 THR A O 1
ATOM 1323 N N . GLY A 1 183 ? 4.488 -4.463 -7.732 1.00 87.69 183 GLY A N 1
ATOM 1324 C CA . GLY A 1 183 ? 5.702 -4.274 -8.522 1.00 87.69 183 GLY A CA 1
ATOM 1325 C C . GLY A 1 183 ? 6.982 -4.701 -7.808 1.00 87.69 183 GLY A C 1
ATOM 1326 O O . GLY A 1 183 ? 6.977 -5.493 -6.865 1.00 87.69 183 GLY A O 1
ATOM 1327 N N . GLY A 1 184 ? 8.104 -4.155 -8.269 1.00 86.94 184 GLY A N 1
ATOM 1328 C CA . GLY A 1 184 ? 9.443 -4.585 -7.863 1.00 86.94 184 GLY A CA 1
ATOM 1329 C C . GLY A 1 184 ? 10.056 -5.584 -8.842 1.00 86.94 184 GLY A C 1
ATOM 1330 O O . GLY A 1 184 ? 10.851 -6.441 -8.440 1.00 86.94 184 GLY A O 1
ATOM 1331 N N . VAL A 1 185 ? 9.691 -5.492 -10.125 1.00 89.50 185 VAL A N 1
ATOM 1332 C CA . VAL A 1 185 ? 10.284 -6.334 -11.165 1.00 89.50 185 VAL A CA 1
ATOM 1333 C C . VAL A 1 185 ? 11.777 -6.049 -11.302 1.00 89.50 185 VAL A C 1
ATOM 1335 O O . VAL A 1 185 ? 12.222 -4.912 -11.466 1.00 89.50 185 VAL A O 1
ATOM 1338 N N . THR A 1 186 ? 12.567 -7.120 -11.250 1.00 86.31 186 THR A N 1
ATOM 1339 C CA . THR A 1 186 ? 14.019 -7.085 -11.485 1.00 86.31 186 THR A CA 1
ATOM 1340 C C . THR A 1 186 ? 14.401 -7.282 -12.944 1.00 86.31 186 THR A C 1
ATOM 1342 O O . THR A 1 186 ? 15.533 -7.002 -13.319 1.00 86.31 186 THR A O 1
ATOM 1345 N N . GLY A 1 187 ? 13.486 -7.798 -13.763 1.00 87.25 187 GLY A N 1
ATOM 1346 C CA . GLY A 1 187 ? 13.689 -7.946 -15.200 1.00 87.25 187 GLY A CA 1
ATOM 1347 C C . GLY A 1 187 ? 13.589 -6.614 -15.943 1.00 87.25 187 GLY A C 1
ATOM 1348 O O . GLY A 1 187 ? 13.048 -5.632 -15.438 1.00 87.25 187 GLY A O 1
ATOM 1349 N N . SER A 1 188 ? 14.099 -6.593 -17.172 1.00 87.31 188 SER A N 1
ATOM 1350 C CA . SER A 1 188 ? 13.853 -5.480 -18.087 1.00 87.31 188 SER A CA 1
ATOM 1351 C C . SER A 1 188 ? 12.381 -5.467 -18.500 1.00 87.31 188 SER A C 1
ATOM 1353 O O . SER A 1 188 ? 11.875 -6.488 -18.952 1.00 87.31 188 SER A O 1
ATOM 1355 N N . LEU A 1 189 ? 11.729 -4.306 -18.402 1.00 90.44 189 LEU A N 1
ATOM 1356 C CA . LEU A 1 189 ? 10.366 -4.071 -18.906 1.00 90.44 189 LEU A CA 1
ATOM 1357 C C . LEU A 1 189 ? 10.360 -3.541 -20.354 1.00 90.44 189 LEU A C 1
ATOM 1359 O O . LEU A 1 189 ? 9.377 -2.951 -20.810 1.00 90.44 189 LEU A O 1
ATOM 1363 N N . ALA A 1 190 ? 11.471 -3.687 -21.081 1.00 87.75 190 ALA A N 1
ATOM 1364 C CA . ALA A 1 190 ? 11.578 -3.210 -22.454 1.00 87.75 190 ALA A CA 1
ATOM 1365 C C . ALA A 1 190 ? 10.562 -3.929 -23.358 1.00 87.75 190 ALA A C 1
ATOM 1367 O O . ALA A 1 190 ? 10.566 -5.151 -23.479 1.00 87.75 190 ALA A O 1
ATOM 1368 N N . GLY A 1 191 ? 9.699 -3.154 -24.018 1.00 87.44 191 GLY A N 1
ATOM 1369 C CA . GLY A 1 191 ? 8.625 -3.691 -24.863 1.00 87.44 191 GLY A CA 1
ATOM 1370 C C . GLY A 1 191 ? 7.372 -4.147 -24.108 1.00 87.44 191 GLY A C 1
ATOM 1371 O O . GLY A 1 191 ? 6.385 -4.511 -24.747 1.00 87.44 191 GLY A O 1
ATOM 1372 N N . GLU A 1 192 ? 7.362 -4.050 -22.779 1.00 91.88 192 GLU A N 1
ATOM 1373 C CA . GLU A 1 192 ? 6.207 -4.366 -21.941 1.00 91.88 192 GLU A CA 1
ATOM 1374 C C . GLU A 1 192 ? 5.516 -3.096 -21.441 1.00 91.88 192 GLU A C 1
ATOM 1376 O O . GLU A 1 192 ? 6.141 -2.079 -21.126 1.00 91.88 192 GLU A O 1
ATOM 1381 N N . VAL A 1 193 ? 4.191 -3.142 -21.364 1.00 92.94 193 VAL A N 1
ATOM 1382 C CA . VAL A 1 193 ? 3.344 -2.101 -20.780 1.00 92.94 193 VAL A CA 1
ATOM 1383 C C . VAL A 1 193 ? 2.545 -2.685 -19.627 1.00 92.94 193 VAL A C 1
ATOM 1385 O O . VAL A 1 193 ? 2.242 -3.877 -19.597 1.00 92.94 193 VAL A O 1
ATOM 1388 N N . PHE A 1 194 ? 2.153 -1.833 -18.685 1.00 94.38 194 PHE A N 1
ATOM 1389 C CA . PHE A 1 194 ? 1.260 -2.267 -17.624 1.00 94.38 194 PHE A CA 1
ATOM 1390 C C . PHE A 1 194 ? -0.107 -2.651 -18.187 1.00 94.38 194 PHE A C 1
ATOM 1392 O O . PHE A 1 194 ? -0.710 -1.909 -18.973 1.00 94.38 194 PHE A O 1
ATOM 1399 N N . ASN A 1 195 ? -0.621 -3.788 -17.736 1.00 94.81 195 ASN A N 1
ATOM 1400 C CA . ASN A 1 195 ? -1.971 -4.214 -18.039 1.00 94.81 195 ASN A CA 1
ATOM 1401 C C . ASN A 1 195 ? -2.963 -3.416 -17.179 1.00 94.81 195 ASN A C 1
ATOM 1403 O O . ASN A 1 195 ? -3.253 -3.761 -16.034 1.00 94.81 195 ASN A O 1
ATOM 1407 N N . VAL A 1 196 ? -3.496 -2.323 -17.737 1.00 94.06 196 VAL A N 1
ATOM 1408 C CA . VAL A 1 196 ? -4.416 -1.406 -17.034 1.00 94.06 196 VAL A CA 1
ATOM 1409 C C . VAL A 1 196 ? -5.627 -2.138 -16.457 1.00 94.06 196 VAL A C 1
ATOM 1411 O O . VAL A 1 196 ? -6.101 -1.775 -15.382 1.00 94.06 196 VAL A O 1
ATOM 1414 N N . ARG A 1 197 ? -6.113 -3.188 -17.131 1.00 94.69 197 ARG A N 1
ATOM 1415 C CA . ARG A 1 197 ? -7.226 -3.999 -16.632 1.00 94.69 197 ARG A CA 1
ATOM 1416 C C . ARG A 1 197 ? -6.862 -4.655 -15.302 1.00 94.69 197 ARG A C 1
ATOM 1418 O O . ARG A 1 197 ? -7.632 -4.531 -14.354 1.00 94.69 197 ARG A O 1
ATOM 1425 N N . VAL A 1 198 ? -5.696 -5.296 -15.227 1.00 94.06 198 VAL A N 1
ATOM 1426 C CA . VAL A 1 198 ? -5.210 -5.949 -14.002 1.00 94.06 198 VAL A CA 1
ATOM 1427 C C . VAL A 1 198 ? -5.032 -4.927 -12.885 1.00 94.06 198 VAL A C 1
ATOM 1429 O O . VAL A 1 198 ? -5.592 -5.132 -11.815 1.00 94.06 198 VAL A O 1
ATOM 1432 N N . LEU A 1 199 ? -4.387 -3.787 -13.161 1.00 94.31 199 LEU A N 1
ATOM 1433 C CA . LEU A 1 199 ? -4.183 -2.714 -12.172 1.00 94.31 199 LEU A CA 1
ATOM 1434 C C . LEU A 1 199 ? -5.497 -2.153 -11.601 1.00 94.31 199 LEU A C 1
ATOM 1436 O O . LEU A 1 199 ? -5.604 -1.824 -10.419 1.00 94.31 199 LEU A O 1
ATOM 1440 N N . VAL A 1 200 ? -6.512 -1.988 -12.454 1.00 95.56 200 VAL A N 1
ATOM 1441 C CA . VAL A 1 200 ? -7.824 -1.488 -12.027 1.00 95.56 200 VAL A CA 1
ATOM 1442 C C . VAL A 1 200 ? -8.535 -2.537 -11.180 1.00 95.56 200 VAL A C 1
ATOM 1444 O O . VAL A 1 200 ? -9.092 -2.206 -10.133 1.00 95.56 200 VAL A O 1
ATOM 1447 N N . LEU A 1 201 ? -8.509 -3.802 -11.602 1.00 95.50 201 LEU A N 1
ATOM 1448 C CA . LEU A 1 201 ? -9.143 -4.888 -10.861 1.00 95.50 201 LEU A CA 1
ATOM 1449 C C . LEU A 1 201 ? -8.458 -5.142 -9.511 1.00 95.50 201 LEU A C 1
ATOM 1451 O O . LEU A 1 201 ? -9.163 -5.355 -8.524 1.00 95.50 201 LEU A O 1
ATOM 1455 N N . SER A 1 202 ? -7.126 -5.068 -9.436 1.00 95.00 202 SER A N 1
ATOM 1456 C CA . SER A 1 202 ? -6.368 -5.226 -8.186 1.00 95.00 202 SER A CA 1
ATOM 1457 C C . SER A 1 202 ? -6.653 -4.071 -7.233 1.00 95.00 202 SER A C 1
ATOM 1459 O O . SER A 1 202 ? -6.951 -4.308 -6.062 1.00 95.00 202 SER A O 1
ATOM 1461 N N . GLY A 1 203 ? -6.709 -2.836 -7.740 1.00 95.94 203 GLY A N 1
ATOM 1462 C CA . GLY A 1 203 ? -7.137 -1.667 -6.972 1.00 95.94 203 GLY A CA 1
ATOM 1463 C C . GLY A 1 203 ? -8.564 -1.799 -6.421 1.00 95.94 203 GLY A C 1
ATOM 1464 O O . GLY A 1 203 ? -8.805 -1.505 -5.248 1.00 95.94 203 GLY A O 1
ATOM 1465 N N . ILE A 1 204 ? -9.511 -2.290 -7.231 1.00 96.50 204 ILE A N 1
ATOM 1466 C CA . ILE A 1 204 ? -10.899 -2.548 -6.806 1.00 96.50 204 ILE A CA 1
ATOM 1467 C C . ILE A 1 204 ? -10.948 -3.648 -5.734 1.00 96.50 204 ILE A C 1
ATOM 1469 O O . ILE A 1 204 ? -11.611 -3.478 -4.707 1.00 96.50 204 ILE A O 1
ATOM 1473 N N . ALA A 1 205 ? -10.229 -4.754 -5.936 1.00 96.62 205 ALA A N 1
ATOM 1474 C CA . ALA A 1 205 ? -10.154 -5.851 -4.976 1.00 96.62 205 ALA A CA 1
ATOM 1475 C C . ALA A 1 205 ? -9.546 -5.395 -3.639 1.00 96.62 205 ALA A C 1
ATOM 1477 O O . ALA A 1 205 ? -10.123 -5.647 -2.579 1.00 96.62 205 ALA A O 1
ATOM 1478 N N . ALA A 1 206 ? -8.445 -4.639 -3.679 1.00 96.94 206 ALA A N 1
ATOM 1479 C CA . ALA A 1 206 ? -7.818 -4.049 -2.501 1.00 96.94 206 ALA A CA 1
ATOM 1480 C C . ALA A 1 206 ? -8.773 -3.100 -1.756 1.00 96.94 206 ALA A C 1
ATOM 1482 O O . ALA A 1 206 ? -8.908 -3.192 -0.534 1.00 96.94 206 ALA A O 1
ATOM 1483 N N . ALA A 1 207 ? -9.504 -2.241 -2.474 1.00 96.88 207 ALA A N 1
ATOM 1484 C CA . ALA A 1 207 ? -10.509 -1.366 -1.874 1.00 96.88 207 ALA A CA 1
ATOM 1485 C C . ALA A 1 207 ? -11.637 -2.155 -1.183 1.00 96.88 207 ALA A C 1
ATOM 1487 O O . ALA A 1 207 ? -12.076 -1.775 -0.095 1.00 96.88 207 ALA A O 1
ATOM 1488 N N . GLY A 1 208 ? -12.074 -3.280 -1.758 1.00 97.44 208 GLY A N 1
ATOM 1489 C CA . GLY A 1 208 ? -13.049 -4.167 -1.120 1.00 97.44 208 GLY A CA 1
ATOM 1490 C C . GLY A 1 208 ? -12.521 -4.852 0.138 1.00 97.44 208 GLY A C 1
ATOM 1491 O O . GLY A 1 208 ? -13.235 -4.902 1.140 1.00 97.44 208 GLY A O 1
ATOM 1492 N N . ILE A 1 209 ? -11.262 -5.306 0.137 1.00 97.50 209 ILE A N 1
ATOM 1493 C CA . ILE A 1 209 ? -10.598 -5.847 1.337 1.00 97.50 209 ILE A CA 1
ATOM 1494 C C . ILE A 1 209 ? -10.514 -4.769 2.425 1.00 97.50 209 ILE A C 1
ATOM 1496 O O . ILE A 1 209 ? -10.864 -5.026 3.579 1.00 97.50 209 ILE A O 1
ATOM 1500 N N . ALA A 1 210 ? -10.113 -3.547 2.062 1.00 97.25 210 ALA A N 1
ATOM 1501 C CA . ALA A 1 210 ? -10.076 -2.413 2.981 1.00 97.25 210 ALA A CA 1
ATOM 1502 C C . ALA A 1 210 ? -11.464 -2.128 3.575 1.00 97.25 210 ALA A C 1
ATOM 1504 O O . ALA A 1 210 ? -11.598 -1.960 4.787 1.00 97.25 210 ALA A O 1
ATOM 1505 N N . ALA A 1 211 ? -12.511 -2.139 2.746 1.00 96.69 211 ALA A N 1
ATOM 1506 C CA . ALA A 1 211 ? -13.890 -1.929 3.171 1.00 96.69 211 ALA A CA 1
ATOM 1507 C C . ALA A 1 211 ? -14.398 -3.046 4.101 1.00 96.69 211 ALA A C 1
ATOM 1509 O O . ALA A 1 211 ? -15.019 -2.749 5.123 1.00 96.69 211 ALA A O 1
ATOM 1510 N N . ALA A 1 212 ? -14.094 -4.314 3.807 1.00 96.50 212 ALA A N 1
ATOM 1511 C CA . ALA A 1 212 ? -14.436 -5.455 4.658 1.00 96.50 212 ALA A CA 1
ATOM 1512 C C . ALA A 1 212 ? -13.734 -5.381 6.023 1.00 96.50 212 ALA A C 1
ATOM 1514 O O . ALA A 1 212 ? -14.359 -5.563 7.070 1.00 96.50 212 ALA A O 1
ATOM 1515 N N . ALA A 1 213 ? -12.445 -5.045 6.032 1.00 95.94 213 ALA A N 1
ATOM 1516 C CA . ALA A 1 213 ? -11.689 -4.867 7.263 1.00 95.94 213 ALA A CA 1
ATOM 1517 C C . ALA A 1 213 ? -12.187 -3.649 8.063 1.00 95.94 213 ALA A C 1
ATOM 1519 O O . ALA A 1 213 ? -12.374 -3.741 9.276 1.00 95.94 213 ALA A O 1
ATOM 1520 N N . LEU A 1 214 ? -12.509 -2.534 7.399 1.00 94.56 214 LEU A N 1
ATOM 1521 C CA . LEU A 1 214 ? -13.126 -1.363 8.026 1.00 94.56 214 LEU A CA 1
ATOM 1522 C C . LEU A 1 214 ? -14.504 -1.692 8.620 1.00 94.56 214 LEU A C 1
ATOM 1524 O O . LEU A 1 214 ? -14.842 -1.223 9.712 1.00 94.56 214 LEU A O 1
ATOM 1528 N N . TRP A 1 215 ? -15.297 -2.518 7.938 1.00 94.44 215 TRP A N 1
ATOM 1529 C CA . TRP A 1 215 ? -16.562 -3.030 8.460 1.00 94.44 215 TRP A CA 1
ATOM 1530 C C . TRP A 1 215 ? -16.354 -3.822 9.752 1.00 94.44 215 TRP A C 1
ATOM 1532 O O . TRP A 1 215 ? -17.050 -3.578 10.739 1.00 94.44 215 TRP A O 1
ATOM 1542 N N . ALA A 1 216 ? -15.362 -4.717 9.775 1.00 92.12 216 ALA A N 1
ATOM 1543 C CA . ALA A 1 216 ? -15.000 -5.485 10.963 1.00 92.12 216 ALA A CA 1
ATOM 1544 C C . ALA A 1 216 ? -14.525 -4.573 12.108 1.00 92.12 216 ALA A C 1
ATOM 1546 O O . ALA A 1 216 ? -15.005 -4.695 13.235 1.00 92.12 216 ALA A O 1
ATOM 1547 N N . VAL A 1 217 ? -13.664 -3.594 11.817 1.00 91.19 217 VAL A N 1
ATOM 1548 C CA . VAL A 1 217 ? -13.153 -2.600 12.781 1.00 91.19 217 VAL A CA 1
ATOM 1549 C C . VAL A 1 217 ? -14.274 -1.761 13.387 1.00 91.19 217 VAL A C 1
ATOM 1551 O O . VAL A 1 217 ? -14.254 -1.460 14.578 1.00 91.19 217 VAL A O 1
ATOM 1554 N N . THR A 1 218 ? -15.255 -1.363 12.581 1.00 92.06 218 THR A N 1
ATOM 1555 C CA . THR A 1 218 ? -16.382 -0.526 13.020 1.00 92.06 218 THR A CA 1
ATOM 1556 C C . THR A 1 218 ? -17.554 -1.352 13.544 1.00 92.06 218 THR A C 1
ATOM 1558 O O . THR A 1 218 ? -18.553 -0.776 13.986 1.00 92.06 218 THR A O 1
ATOM 1561 N N . SER A 1 219 ? -17.434 -2.688 13.548 1.00 87.62 219 SER A N 1
ATOM 1562 C CA . SER A 1 219 ? -18.525 -3.600 13.893 1.00 87.62 219 SER A CA 1
ATOM 1563 C C . SER A 1 219 ? -19.102 -3.343 15.292 1.00 87.62 219 SER A C 1
ATOM 1565 O O . SER A 1 219 ? -20.314 -3.384 15.496 1.00 87.62 219 SER A O 1
ATOM 1567 N N . VAL A 1 220 ? -18.218 -2.961 16.214 1.00 83.50 220 VAL A N 1
ATOM 1568 C CA . VAL A 1 220 ? -18.479 -2.658 17.627 1.00 83.50 220 VAL A CA 1
ATOM 1569 C C . VAL A 1 220 ? -19.239 -1.348 17.871 1.00 83.50 220 VAL A C 1
ATOM 1571 O O . VAL A 1 220 ? -19.678 -1.090 18.988 1.00 83.50 220 VAL A O 1
ATOM 1574 N N . LEU A 1 221 ? -19.394 -0.494 16.855 1.00 86.06 221 LEU A N 1
ATOM 1575 C CA . LEU A 1 221 ? -20.089 0.785 16.994 1.00 86.06 221 LEU A CA 1
ATOM 1576 C C . LEU A 1 221 ? -21.600 0.603 16.807 1.00 86.06 221 LEU A C 1
ATOM 1578 O O . LEU A 1 221 ? 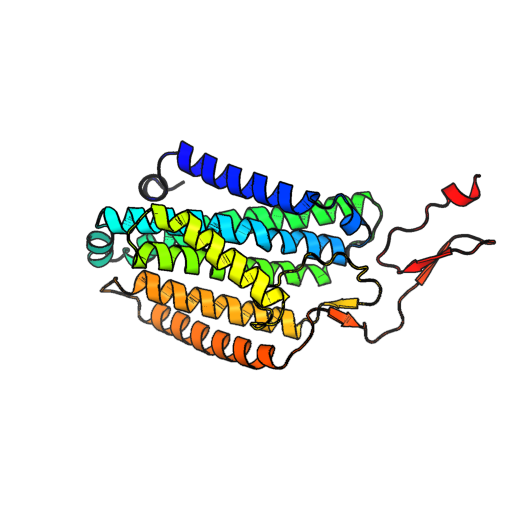-22.052 0.196 15.736 1.00 86.06 221 LEU A O 1
ATOM 1582 N N . ALA A 1 222 ? -22.381 0.985 17.824 1.00 76.62 222 ALA A N 1
ATOM 1583 C CA . ALA A 1 222 ? -23.844 0.887 17.821 1.00 76.62 222 ALA A CA 1
ATOM 1584 C C . ALA A 1 222 ? -24.526 1.803 16.785 1.00 76.62 222 ALA A C 1
ATOM 1586 O O . ALA A 1 222 ? -25.608 1.495 16.290 1.00 76.62 222 ALA A O 1
ATOM 1587 N N . ARG A 1 223 ? -23.904 2.939 16.444 1.00 79.56 223 ARG A N 1
ATOM 1588 C CA . ARG A 1 223 ? -24.437 3.913 15.482 1.00 79.56 223 ARG A CA 1
ATOM 1589 C C . ARG A 1 223 ? -23.484 4.067 14.304 1.00 79.56 223 ARG A C 1
ATOM 1591 O O . ARG A 1 223 ? -22.447 4.716 14.422 1.00 79.56 223 ARG A O 1
ATOM 1598 N N . ARG A 1 224 ? -23.863 3.504 13.154 1.00 83.00 224 ARG A N 1
ATOM 1599 C CA . ARG A 1 224 ? -23.192 3.746 11.869 1.00 83.00 224 ARG A CA 1
ATOM 1600 C C . ARG A 1 224 ? -24.106 4.553 10.948 1.00 83.00 224 ARG A C 1
ATOM 1602 O O . ARG A 1 224 ? -25.301 4.260 10.881 1.00 83.00 224 ARG A O 1
ATOM 1609 N N . PRO A 1 225 ? -23.587 5.564 10.235 1.00 85.12 225 PRO A N 1
ATOM 1610 C CA . PRO A 1 225 ? -24.390 6.277 9.252 1.00 85.12 225 PRO A CA 1
ATOM 1611 C C . PRO A 1 225 ? -24.751 5.334 8.094 1.00 85.12 225 PRO A C 1
ATOM 1613 O O . PRO A 1 225 ? -23.868 4.720 7.496 1.00 85.12 225 PRO A O 1
ATOM 1616 N N . ARG A 1 226 ? -26.048 5.241 7.754 1.00 88.38 226 ARG A N 1
ATOM 1617 C CA . ARG A 1 226 ? -26.579 4.330 6.712 1.00 88.38 226 ARG A CA 1
ATOM 1618 C C . ARG A 1 226 ? -25.871 4.478 5.364 1.00 88.38 226 ARG A C 1
ATOM 1620 O O . ARG A 1 226 ? -25.638 3.485 4.677 1.00 88.38 226 ARG A O 1
ATOM 1627 N N . LEU A 1 227 ? -25.497 5.710 5.015 1.00 88.56 227 LEU A N 1
ATOM 1628 C CA . LEU A 1 227 ? -24.737 5.999 3.802 1.00 88.56 227 LEU A CA 1
ATOM 1629 C C . LEU A 1 227 ? -23.379 5.282 3.806 1.00 88.56 227 LEU A C 1
ATOM 1631 O O . LEU A 1 227 ? -23.061 4.604 2.838 1.00 88.56 227 LEU A O 1
ATOM 1635 N N . MET A 1 228 ? -22.611 5.356 4.900 1.00 88.19 228 MET A N 1
ATOM 1636 C CA . MET A 1 228 ? -21.314 4.667 4.980 1.00 88.19 228 MET A CA 1
ATOM 1637 C C . MET A 1 228 ? -21.478 3.154 4.940 1.00 88.19 228 MET A C 1
ATOM 1639 O O . MET A 1 228 ? -20.702 2.483 4.276 1.00 88.19 228 MET A O 1
ATOM 1643 N N . THR A 1 229 ? -22.504 2.612 5.599 1.00 89.38 229 THR A N 1
ATOM 1644 C CA . THR A 1 229 ? -22.811 1.181 5.508 1.00 89.38 229 THR A CA 1
ATOM 1645 C C . THR A 1 229 ? -23.059 0.744 4.067 1.00 89.38 229 THR A C 1
ATOM 1647 O O . THR A 1 229 ? -22.511 -0.266 3.638 1.00 89.38 229 THR A O 1
ATOM 1650 N N . SER A 1 230 ? -23.833 1.526 3.316 1.00 91.75 230 SER A N 1
ATOM 1651 C CA . SER A 1 230 ? -24.148 1.227 1.916 1.00 91.75 230 SER A CA 1
ATOM 1652 C C . SER A 1 230 ? -22.903 1.318 1.028 1.00 91.75 230 SER A C 1
ATOM 1654 O O . SER A 1 230 ? -22.680 0.442 0.201 1.00 91.75 230 SER A O 1
ATOM 1656 N N . LEU A 1 231 ? -22.053 2.331 1.240 1.00 93.12 231 LEU A N 1
ATOM 1657 C CA . LEU A 1 231 ? -20.791 2.487 0.509 1.00 93.12 231 LEU A CA 1
ATOM 1658 C C . LEU A 1 231 ? -19.799 1.359 0.811 1.00 93.12 231 LEU A C 1
ATOM 1660 O O . LEU A 1 231 ? -19.180 0.833 -0.108 1.00 93.12 231 LEU A O 1
ATOM 1664 N N . ILE A 1 232 ? -19.676 0.959 2.078 1.00 92.88 232 ILE A N 1
ATOM 1665 C CA . ILE A 1 232 ? -18.829 -0.168 2.480 1.00 92.88 232 ILE A CA 1
ATOM 1666 C C . ILE A 1 232 ? -19.337 -1.462 1.838 1.00 92.88 232 ILE A C 1
ATOM 1668 O O . ILE A 1 232 ? -18.547 -2.197 1.257 1.00 92.88 232 ILE A O 1
ATOM 1672 N N . ALA A 1 233 ? -20.646 -1.721 1.881 1.00 94.06 233 ALA A N 1
ATOM 1673 C CA . ALA A 1 233 ? -21.232 -2.898 1.246 1.00 94.06 233 ALA A CA 1
ATOM 1674 C C . ALA A 1 233 ? -20.988 -2.912 -0.272 1.00 94.06 233 ALA A C 1
ATOM 1676 O O . ALA A 1 233 ? -20.559 -3.929 -0.811 1.00 94.06 233 ALA A O 1
ATOM 1677 N N . ALA A 1 234 ? -21.190 -1.778 -0.951 1.00 95.25 234 ALA A N 1
ATOM 1678 C CA . ALA A 1 234 ? -20.918 -1.650 -2.380 1.00 95.25 234 ALA A CA 1
ATOM 1679 C C . ALA A 1 234 ? -19.440 -1.917 -2.713 1.00 95.25 234 ALA A C 1
ATOM 1681 O O . ALA A 1 234 ? -19.160 -2.657 -3.652 1.00 95.25 234 ALA A O 1
ATOM 1682 N N . ALA A 1 235 ? -18.509 -1.380 -1.917 1.00 95.25 235 ALA A N 1
ATOM 1683 C CA . ALA A 1 235 ? -17.074 -1.610 -2.084 1.00 95.25 235 ALA A CA 1
ATOM 1684 C C . ALA A 1 235 ? -16.675 -3.078 -1.853 1.00 95.25 235 ALA A C 1
ATOM 1686 O O . ALA A 1 235 ? -15.826 -3.607 -2.563 1.00 95.25 235 ALA A O 1
ATOM 1687 N N . ILE A 1 236 ? -17.303 -3.764 -0.891 1.00 96.75 236 ILE A N 1
ATOM 1688 C CA . ILE A 1 236 ? -17.081 -5.200 -0.662 1.00 96.75 236 ILE A CA 1
ATOM 1689 C C . ILE A 1 236 ? -17.555 -6.011 -1.872 1.00 96.75 236 ILE A C 1
ATOM 1691 O O . ILE A 1 236 ? -16.834 -6.896 -2.332 1.00 96.75 236 ILE A O 1
ATOM 1695 N N . VAL A 1 237 ? -18.744 -5.712 -2.404 1.00 97.31 237 VAL A N 1
ATOM 1696 C CA . VAL A 1 237 ? -19.297 -6.414 -3.573 1.00 97.31 237 VAL A CA 1
ATOM 1697 C C . VAL A 1 237 ? -18.425 -6.186 -4.807 1.00 97.31 237 VAL A C 1
ATOM 1699 O O . VAL A 1 237 ? -18.050 -7.153 -5.470 1.00 97.31 237 VAL A O 1
ATOM 1702 N N . SER A 1 238 ? -18.047 -4.936 -5.094 1.00 95.50 238 SER A N 1
ATOM 1703 C CA . SER A 1 238 ? -17.185 -4.624 -6.238 1.00 95.50 238 SER A CA 1
ATOM 1704 C C . SER A 1 238 ? -15.795 -5.242 -6.096 1.00 95.50 238 SER A C 1
ATOM 1706 O O . SER A 1 238 ? -15.285 -5.815 -7.056 1.00 95.50 238 SER A O 1
ATOM 1708 N N . GLY A 1 239 ? -15.204 -5.206 -4.899 1.00 95.38 239 GLY A N 1
ATOM 1709 C CA . GLY A 1 239 ? -13.915 -5.840 -4.637 1.00 95.38 239 GLY A CA 1
ATOM 1710 C C . GLY A 1 239 ? -13.950 -7.361 -4.736 1.00 95.38 239 GLY A C 1
ATOM 1711 O O . GLY A 1 239 ? -13.024 -7.950 -5.282 1.00 95.38 239 GLY A O 1
ATOM 1712 N N . SER A 1 240 ? -15.037 -7.997 -4.291 1.00 95.44 240 SER A N 1
ATOM 1713 C CA . SER A 1 240 ? -15.234 -9.446 -4.450 1.00 95.44 240 SER A CA 1
ATOM 1714 C C . SER A 1 240 ? -15.329 -9.831 -5.926 1.00 95.44 240 SER A C 1
ATOM 1716 O O . SER A 1 240 ? -14.730 -10.815 -6.349 1.00 95.44 240 SER A O 1
ATOM 1718 N N . TRP A 1 241 ? -16.030 -9.027 -6.730 1.00 96.19 241 TRP A N 1
ATOM 1719 C CA . TRP A 1 241 ? -16.061 -9.204 -8.180 1.00 96.19 241 TRP A CA 1
ATOM 1720 C C . TRP A 1 241 ? -14.662 -9.051 -8.796 1.00 96.19 241 TRP A C 1
ATOM 1722 O O . TRP A 1 241 ? -14.233 -9.930 -9.539 1.00 96.19 241 TRP A O 1
ATOM 1732 N N . GLY A 1 242 ? -13.919 -8.000 -8.431 1.00 93.62 242 GLY A N 1
ATOM 1733 C CA . GLY A 1 242 ? -12.544 -7.791 -8.899 1.00 93.62 242 GLY A CA 1
ATOM 1734 C C . GLY A 1 242 ? -11.610 -8.955 -8.550 1.00 93.62 242 GLY A C 1
ATOM 1735 O O . GLY A 1 242 ? -10.874 -9.427 -9.412 1.00 93.62 242 GLY A O 1
ATOM 1736 N N . TYR A 1 243 ? -11.706 -9.476 -7.321 1.00 92.62 243 TYR A N 1
ATOM 1737 C CA . TYR A 1 243 ? -10.967 -10.656 -6.858 1.00 92.62 243 TYR A CA 1
ATOM 1738 C C . TYR A 1 243 ? -11.233 -11.881 -7.742 1.00 92.62 243 TYR A C 1
ATOM 1740 O O . TYR A 1 243 ? -10.295 -12.541 -8.184 1.00 92.62 243 TYR A O 1
ATOM 1748 N N . VAL A 1 244 ? -12.509 -12.176 -8.020 1.00 94.12 244 VAL A N 1
ATOM 1749 C CA . VAL A 1 244 ? -12.904 -13.336 -8.834 1.00 94.12 244 VAL A CA 1
ATOM 1750 C C . VAL A 1 244 ? -12.405 -13.199 -10.270 1.00 94.12 244 VAL A C 1
ATOM 1752 O O . VAL A 1 244 ? -11.902 -14.170 -10.826 1.00 94.12 244 VAL A O 1
ATOM 1755 N N . VAL A 1 245 ? -12.506 -12.005 -10.861 1.00 92.31 245 VAL A N 1
ATOM 1756 C CA . VAL A 1 245 ? -12.040 -11.770 -12.236 1.00 92.31 245 VAL A CA 1
ATOM 1757 C C . VAL A 1 245 ? -10.518 -11.892 -12.337 1.00 92.31 245 VAL A C 1
ATOM 1759 O O . VAL A 1 245 ? -10.040 -12.474 -13.298 1.00 92.31 245 VAL A O 1
ATOM 1762 N N . LEU A 1 246 ? -9.750 -11.413 -11.354 1.00 90.06 246 LEU A N 1
ATOM 1763 C CA . LEU A 1 246 ? -8.288 -11.578 -11.348 1.00 90.06 246 LEU A CA 1
ATOM 176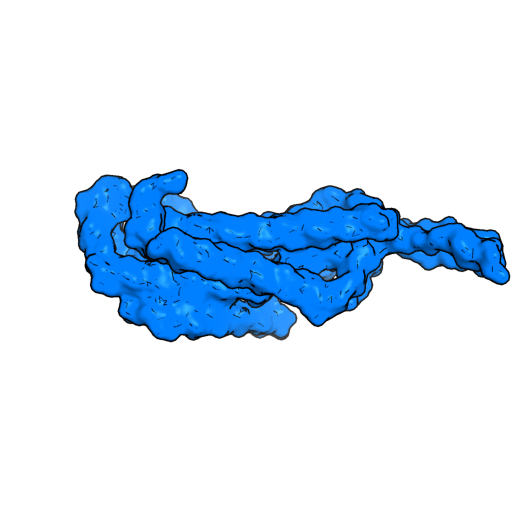4 C C . LEU A 1 246 ? -7.840 -13.036 -11.217 1.00 90.06 246 LEU A C 1
ATOM 1766 O O . LEU A 1 246 ? -6.774 -13.398 -11.709 1.00 90.06 246 LEU A O 1
ATOM 1770 N N . GLY A 1 247 ? -8.646 -13.878 -10.568 1.00 84.81 247 GLY A N 1
ATOM 1771 C CA . GLY A 1 247 ? -8.360 -15.304 -10.410 1.00 84.81 247 GLY A CA 1
ATOM 1772 C C . GLY A 1 247 ? -8.259 -16.080 -11.729 1.00 84.81 247 GLY A C 1
ATOM 1773 O O . GLY A 1 247 ? -7.846 -17.235 -11.702 1.00 84.81 247 GLY A O 1
ATOM 1774 N N . SER A 1 248 ? -8.601 -15.473 -12.874 1.00 79.81 248 SER A N 1
ATOM 1775 C CA . SER A 1 248 ? -8.435 -16.091 -14.194 1.00 79.81 248 SER A CA 1
ATOM 1776 C C . SER A 1 248 ? -6.995 -16.098 -14.722 1.00 79.81 248 SER A C 1
ATOM 1778 O O . SER A 1 248 ? -6.767 -16.715 -15.758 1.00 79.81 248 SER A O 1
ATOM 1780 N N . GLY A 1 249 ? -6.040 -15.463 -14.028 1.00 78.25 249 GLY A N 1
ATOM 1781 C CA . GLY A 1 249 ? -4.608 -15.569 -14.340 1.00 78.25 249 GLY A CA 1
ATOM 1782 C C . GLY A 1 249 ? -4.079 -14.565 -15.369 1.00 78.25 249 GLY A C 1
ATOM 1783 O O . GLY A 1 249 ? -3.238 -14.929 -16.183 1.00 78.25 249 GLY A O 1
ATOM 1784 N N . ASP A 1 250 ? -4.565 -13.320 -15.351 1.00 85.75 250 ASP A N 1
ATOM 1785 C CA . ASP A 1 250 ? -4.010 -12.250 -16.195 1.00 85.75 250 ASP A CA 1
ATOM 1786 C C . ASP A 1 250 ? -2.688 -11.711 -15.597 1.00 85.75 250 ASP A C 1
ATOM 1788 O O . ASP A 1 250 ? -2.622 -11.402 -14.404 1.00 85.75 250 ASP A O 1
ATOM 1792 N N . ASP A 1 251 ? -1.664 -11.522 -16.436 1.00 89.88 251 ASP A N 1
ATOM 1793 C CA . ASP A 1 251 ? -0.374 -10.951 -16.028 1.00 89.88 251 ASP A CA 1
ATOM 1794 C C . ASP A 1 251 ? -0.431 -9.420 -15.854 1.00 89.88 251 ASP A C 1
ATOM 1796 O O . ASP A 1 251 ? -1.083 -8.692 -16.617 1.00 89.88 251 ASP A O 1
ATOM 1800 N N . ARG A 1 252 ? 0.313 -8.913 -14.857 1.00 91.38 252 ARG A N 1
ATOM 1801 C CA . ARG A 1 252 ? 0.471 -7.473 -14.555 1.00 91.38 252 ARG A CA 1
ATOM 1802 C C . ARG A 1 252 ? 1.106 -6.697 -15.715 1.00 91.38 252 ARG A C 1
ATOM 1804 O O . ARG A 1 252 ? 0.810 -5.512 -15.906 1.00 91.38 252 ARG A O 1
ATOM 1811 N N . TYR A 1 253 ? 1.946 -7.368 -16.497 1.00 93.19 253 TYR A N 1
ATOM 1812 C CA . TYR A 1 253 ? 2.636 -6.826 -17.661 1.00 93.19 253 TYR A CA 1
ATOM 1813 C C . TYR A 1 253 ? 2.115 -7.510 -18.919 1.00 93.19 253 TYR A C 1
ATOM 1815 O O . TYR A 1 253 ? 1.814 -8.699 -18.919 1.00 93.19 253 TYR A O 1
ATOM 1823 N N . GLN A 1 254 ? 1.997 -6.749 -19.999 1.00 93.62 254 GLN A N 1
ATOM 1824 C CA . GLN A 1 254 ? 1.636 -7.274 -21.309 1.00 93.62 254 GLN A CA 1
ATOM 1825 C C . GLN A 1 254 ? 2.553 -6.670 -22.365 1.00 93.62 254 GLN A C 1
ATOM 1827 O O . GLN A 1 254 ? 2.987 -5.521 -22.246 1.00 93.62 254 GLN A O 1
ATOM 1832 N N . LEU A 1 255 ? 2.821 -7.422 -23.428 1.00 91.44 255 LEU A N 1
ATOM 1833 C CA . LEU A 1 255 ? 3.577 -6.909 -24.564 1.00 91.44 255 LEU A CA 1
ATOM 1834 C C . LEU A 1 255 ? 2.833 -5.728 -25.198 1.00 91.44 255 LEU A C 1
ATOM 1836 O O . LEU A 1 255 ? 1.614 -5.764 -25.387 1.00 91.44 255 LEU A O 1
ATOM 1840 N N . ALA A 1 256 ? 3.568 -4.667 -25.529 1.00 88.56 256 ALA A N 1
ATOM 1841 C CA . ALA A 1 256 ? 3.002 -3.546 -26.263 1.00 88.56 256 ALA A CA 1
ATOM 1842 C C . ALA A 1 256 ? 2.471 -4.030 -27.625 1.00 88.56 256 ALA A C 1
ATOM 1844 O O . ALA A 1 256 ? 3.149 -4.754 -28.348 1.00 88.56 256 ALA A O 1
ATOM 1845 N N . SER A 1 257 ? 1.272 -3.593 -28.017 1.00 83.38 257 SER A N 1
ATOM 1846 C CA . SER A 1 257 ? 0.626 -4.001 -29.277 1.00 83.38 257 SER A CA 1
ATOM 1847 C C . SER A 1 257 ? 1.276 -3.417 -30.544 1.00 83.38 257 SER A C 1
ATOM 1849 O O . SER A 1 257 ? 0.753 -3.596 -31.641 1.00 83.38 257 SER A O 1
ATOM 1851 N N . GLY A 1 258 ? 2.378 -2.679 -30.409 1.00 81.00 258 GLY A N 1
ATOM 1852 C CA . GLY A 1 258 ? 3.104 -2.038 -31.502 1.00 81.00 258 GLY A CA 1
ATOM 1853 C C . GLY A 1 258 ? 4.595 -2.381 -31.469 1.00 81.00 258 GLY A C 1
ATOM 1854 O O . GLY A 1 258 ? 5.090 -2.860 -30.447 1.00 81.00 258 GLY A O 1
ATOM 1855 N N . PRO A 1 259 ? 5.324 -2.138 -32.573 1.00 79.56 259 PRO A N 1
ATOM 1856 C CA . PRO A 1 259 ? 6.761 -2.376 -32.621 1.00 79.56 259 PRO A CA 1
ATOM 1857 C C . PRO A 1 259 ? 7.475 -1.565 -31.535 1.00 79.56 259 PRO A C 1
ATOM 1859 O O . PRO A 1 259 ? 7.141 -0.404 -31.290 1.00 79.56 259 PRO A O 1
ATOM 1862 N N . ILE A 1 260 ? 8.475 -2.177 -30.899 1.00 83.69 260 ILE A N 1
ATOM 1863 C CA . ILE A 1 260 ? 9.320 -1.501 -29.913 1.00 83.69 260 ILE A CA 1
ATOM 1864 C C . ILE A 1 260 ? 10.069 -0.380 -30.632 1.00 83.69 260 ILE A C 1
ATOM 1866 O O . ILE A 1 260 ? 10.843 -0.630 -31.559 1.00 83.69 260 ILE A O 1
ATOM 1870 N N . THR A 1 261 ? 9.839 0.862 -30.212 1.00 84.44 261 THR A N 1
ATOM 1871 C CA . THR A 1 261 ? 10.574 2.008 -30.743 1.00 84.44 261 THR A CA 1
ATOM 1872 C C . THR A 1 261 ? 12.024 1.910 -30.291 1.00 84.44 261 THR A C 1
ATOM 1874 O O . THR A 1 261 ? 12.315 2.038 -29.102 1.00 84.44 261 THR A O 1
ATOM 1877 N N . MET A 1 262 ? 12.928 1.691 -31.243 1.00 86.75 262 MET A N 1
ATOM 1878 C CA . MET A 1 262 ? 14.365 1.649 -30.996 1.00 86.75 262 MET A CA 1
ATOM 1879 C C . MET A 1 262 ? 14.996 3.000 -31.330 1.00 86.75 262 MET A C 1
ATOM 1881 O O . MET A 1 262 ? 14.792 3.544 -32.416 1.00 86.75 262 MET A O 1
ATOM 1885 N N . THR A 1 263 ? 15.797 3.529 -30.415 1.00 86.00 263 THR A N 1
ATOM 1886 C CA . THR A 1 263 ? 16.673 4.680 -30.630 1.00 86.00 263 THR A CA 1
ATOM 1887 C C . THR A 1 263 ? 18.088 4.168 -30.866 1.00 86.00 263 THR A C 1
ATOM 1889 O O . THR A 1 263 ? 18.645 3.435 -30.052 1.00 86.00 263 THR A O 1
ATOM 1892 N N . CYS A 1 264 ? 18.677 4.521 -32.009 1.00 86.44 264 CYS A N 1
ATOM 1893 C CA . CYS A 1 264 ? 20.031 4.095 -32.353 1.00 86.44 264 CYS A CA 1
ATOM 1894 C C . CYS A 1 264 ? 20.998 5.275 -32.336 1.00 86.44 264 CYS A C 1
ATOM 1896 O O . CYS A 1 264 ? 20.687 6.309 -32.924 1.00 86.44 264 CYS A O 1
ATOM 1898 N N . SER A 1 265 ? 22.176 5.081 -31.745 1.00 85.12 265 SER A N 1
ATOM 1899 C CA . SER A 1 265 ? 23.325 5.986 -31.871 1.00 85.12 265 SER A CA 1
ATOM 1900 C C . SER A 1 265 ? 24.534 5.243 -32.462 1.00 85.12 265 SER A C 1
ATOM 1902 O O . SER A 1 265 ? 24.585 4.010 -32.460 1.00 85.12 265 SER A O 1
ATOM 1904 N N . GLY A 1 266 ? 25.495 5.997 -32.998 1.00 81.25 266 GLY A N 1
ATOM 1905 C CA . GLY A 1 266 ? 26.713 5.491 -33.634 1.00 81.25 266 GLY A CA 1
ATOM 1906 C C . GLY A 1 266 ? 26.566 5.180 -35.130 1.00 81.25 266 GLY A C 1
ATOM 1907 O O . GLY A 1 266 ? 25.489 4.838 -35.622 1.00 81.25 266 GLY A O 1
ATOM 1908 N N . ALA A 1 267 ? 27.677 5.304 -35.863 1.00 78.69 267 ALA A N 1
ATOM 1909 C CA . ALA A 1 267 ? 27.759 4.975 -37.290 1.00 78.69 267 ALA A CA 1
ATOM 1910 C C . ALA A 1 267 ? 28.362 3.578 -37.536 1.00 78.69 267 ALA A C 1
ATOM 1912 O O . ALA A 1 267 ? 27.904 2.869 -38.430 1.00 78.69 267 ALA A O 1
ATOM 1913 N N . ALA A 1 268 ? 29.354 3.170 -36.732 1.00 79.38 268 ALA A N 1
ATOM 1914 C CA . ALA A 1 268 ? 29.985 1.848 -36.767 1.00 79.38 268 ALA A CA 1
ATOM 1915 C C . ALA A 1 268 ? 30.815 1.610 -35.477 1.00 79.38 268 ALA A C 1
ATOM 1917 O O . ALA A 1 268 ? 31.915 2.148 -35.383 1.00 79.38 268 ALA A O 1
ATOM 1918 N N . PRO A 1 269 ? 30.340 0.826 -34.487 1.00 79.06 269 PRO A N 1
ATOM 1919 C CA . PRO A 1 269 ? 29.077 0.092 -34.469 1.00 79.06 269 PRO A CA 1
ATOM 1920 C C . PRO A 1 269 ? 27.870 1.006 -34.211 1.00 79.06 269 PRO A C 1
ATOM 1922 O O . PRO A 1 269 ? 27.951 1.990 -33.477 1.00 79.06 269 PRO A O 1
ATOM 1925 N N . ARG A 1 270 ? 26.728 0.655 -34.811 1.00 84.69 270 ARG A N 1
ATOM 1926 C CA . ARG A 1 270 ? 25.429 1.260 -34.499 1.00 84.69 270 ARG A CA 1
ATOM 1927 C C . ARG A 1 270 ? 24.809 0.492 -33.334 1.00 84.69 270 ARG A C 1
ATOM 1929 O O . ARG A 1 270 ? 24.517 -0.693 -33.474 1.00 84.69 270 ARG A O 1
ATOM 1936 N N . VAL A 1 271 ? 24.604 1.160 -32.203 1.00 84.62 271 VAL A N 1
ATOM 1937 C CA . VAL A 1 271 ? 23.979 0.584 -31.006 1.00 84.62 271 VAL A CA 1
ATOM 1938 C C . VAL A 1 271 ? 22.543 1.081 -30.937 1.00 84.62 271 VAL A C 1
ATOM 1940 O O . VAL A 1 271 ? 22.305 2.286 -30.876 1.00 84.62 271 VAL A O 1
ATOM 1943 N N . CYS A 1 272 ? 21.586 0.157 -30.976 1.00 85.62 272 CYS A N 1
ATOM 1944 C CA . CYS A 1 272 ? 20.163 0.453 -30.844 1.00 85.62 272 CYS A CA 1
ATOM 1945 C C . CYS A 1 272 ? 19.668 -0.015 -29.477 1.00 85.62 272 CYS A C 1
ATOM 1947 O O . CYS A 1 272 ? 19.890 -1.165 -29.103 1.00 85.62 272 CYS A O 1
ATOM 1949 N N . VAL A 1 273 ? 18.990 0.871 -28.756 1.00 85.62 273 VAL A N 1
ATOM 1950 C CA . VAL A 1 273 ? 18.353 0.586 -27.468 1.00 85.62 273 VAL A CA 1
ATOM 1951 C C . VAL A 1 273 ? 16.870 0.939 -27.537 1.00 85.62 273 VAL A C 1
ATOM 1953 O O . VAL A 1 273 ? 16.443 1.656 -28.442 1.00 85.62 273 VAL A O 1
ATOM 1956 N N . ALA A 1 274 ? 16.065 0.432 -26.607 1.00 84.56 274 ALA A N 1
ATOM 1957 C CA . ALA A 1 274 ? 14.655 0.799 -26.547 1.00 84.56 274 ALA A CA 1
ATOM 1958 C C . ALA A 1 274 ? 14.505 2.272 -26.120 1.00 84.56 274 ALA A C 1
ATOM 1960 O O . ALA A 1 274 ? 15.272 2.770 -25.294 1.00 84.56 274 ALA A O 1
ATOM 1961 N N . ALA A 1 275 ? 13.525 2.985 -26.677 1.00 81.00 275 ALA A N 1
ATOM 1962 C CA . ALA A 1 275 ? 13.356 4.426 -26.462 1.00 81.00 275 ALA A CA 1
ATOM 1963 C C . ALA A 1 275 ? 13.106 4.827 -24.993 1.00 81.00 275 ALA A C 1
ATOM 1965 O O . ALA A 1 275 ? 13.271 5.991 -24.635 1.00 81.00 275 ALA A O 1
ATOM 1966 N N . ASP A 1 276 ? 12.695 3.879 -24.154 1.00 77.19 276 ASP A N 1
ATOM 1967 C CA . ASP A 1 276 ? 12.442 4.019 -22.719 1.00 77.19 276 ASP A CA 1
ATOM 1968 C C . ASP A 1 276 ? 13.649 3.665 -21.830 1.00 77.19 276 ASP A C 1
ATOM 1970 O O . ASP A 1 276 ? 13.535 3.701 -20.603 1.00 77.19 276 ASP A O 1
ATOM 1974 N N . THR A 1 277 ? 14.799 3.364 -22.439 1.00 80.50 277 THR A N 1
ATOM 1975 C CA . THR A 1 277 ? 16.077 3.082 -21.766 1.00 80.50 277 THR A CA 1
ATOM 1976 C C . THR A 1 277 ? 17.071 4.238 -21.956 1.00 80.50 277 THR A C 1
ATOM 1978 O O . THR A 1 277 ? 16.845 5.104 -22.810 1.00 80.50 277 THR A O 1
ATOM 1981 N N . PRO A 1 278 ? 18.155 4.334 -21.156 1.00 72.88 278 PRO A N 1
ATOM 1982 C CA . PRO A 1 278 ? 19.076 5.455 -21.230 1.00 72.88 278 PRO A CA 1
ATOM 1983 C C . PRO A 1 278 ? 19.767 5.418 -22.588 1.00 72.88 278 PRO A C 1
ATOM 1985 O O . PRO A 1 278 ? 20.231 4.365 -23.033 1.00 72.88 278 PRO A O 1
ATOM 1988 N N . GLN A 1 279 ? 19.850 6.568 -23.253 1.00 67.81 279 GLN A N 1
ATOM 1989 C CA . GLN A 1 279 ? 20.565 6.636 -24.520 1.00 67.81 279 GLN A CA 1
ATOM 1990 C C . GLN A 1 279 ? 22.053 6.327 -24.291 1.00 67.81 279 GLN A C 1
ATOM 1992 O O . GLN A 1 279 ? 22.638 6.853 -23.336 1.00 67.81 279 GLN A O 1
ATOM 1997 N N . PRO A 1 280 ? 22.693 5.521 -25.160 1.00 63.47 280 PRO A N 1
ATOM 1998 C CA . PRO A 1 280 ? 24.141 5.422 -25.178 1.00 63.47 280 PRO A CA 1
ATOM 1999 C C . PRO A 1 280 ? 24.682 6.831 -25.423 1.00 63.47 280 PRO A C 1
ATOM 2001 O O . PRO A 1 280 ? 24.437 7.407 -26.482 1.00 63.47 280 PRO A O 1
ATOM 2004 N N . ARG A 1 281 ? 25.356 7.423 -24.430 1.00 60.44 281 ARG A N 1
ATOM 2005 C CA . ARG A 1 281 ? 26.032 8.709 -24.628 1.00 60.44 281 ARG A CA 1
ATOM 2006 C C . ARG A 1 281 ? 27.085 8.531 -25.719 1.00 60.44 281 ARG A C 1
ATOM 2008 O O . ARG A 1 281 ? 27.808 7.535 -25.718 1.00 60.44 281 ARG A O 1
ATOM 2015 N N . ASP A 1 282 ? 27.216 9.527 -26.589 1.00 55.28 282 ASP A N 1
ATOM 2016 C CA . ASP A 1 282 ? 28.197 9.569 -27.687 1.00 55.28 282 ASP A CA 1
ATOM 2017 C C . ASP A 1 282 ? 29.669 9.490 -27.217 1.00 55.28 282 ASP A C 1
ATOM 2019 O O . ASP A 1 282 ? 30.592 9.469 -28.029 1.00 55.28 282 ASP A O 1
ATOM 2023 N N . ASP A 1 283 ? 29.915 9.411 -25.908 1.00 49.12 283 ASP A N 1
ATOM 2024 C CA . ASP A 1 283 ? 31.237 9.262 -25.297 1.00 49.12 283 ASP A CA 1
ATOM 2025 C C . ASP A 1 283 ? 31.928 7.940 -25.680 1.00 49.12 283 ASP A C 1
ATOM 2027 O O . ASP A 1 283 ? 33.156 7.880 -25.697 1.00 49.12 283 ASP A O 1
ATOM 2031 N N . ALA A 1 284 ? 31.171 6.906 -26.075 1.00 48.78 284 ALA A N 1
ATOM 2032 C CA . ALA A 1 284 ? 31.742 5.669 -26.621 1.00 48.78 284 ALA A CA 1
ATOM 2033 C C . ALA A 1 284 ? 32.376 5.851 -28.016 1.00 48.78 284 ALA A C 1
ATOM 2035 O O . ALA A 1 284 ? 33.142 4.997 -28.446 1.00 48.78 284 ALA A O 1
ATOM 2036 N N . ALA A 1 285 ? 32.091 6.954 -28.719 1.00 46.03 285 ALA A N 1
ATOM 2037 C CA . ALA A 1 285 ? 32.717 7.286 -30.001 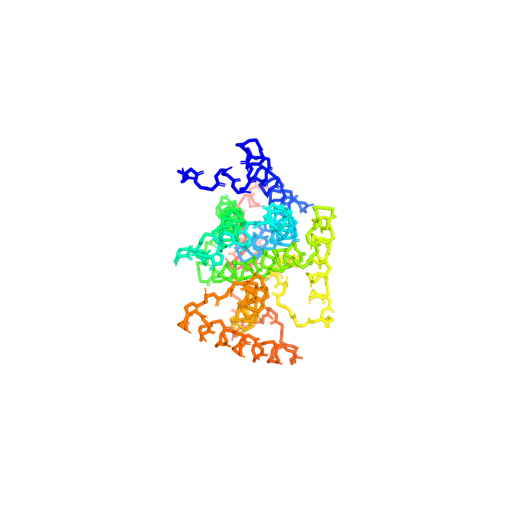1.00 46.03 285 ALA A CA 1
ATOM 2038 C C . ALA A 1 285 ? 34.000 8.133 -29.854 1.00 46.03 285 ALA A C 1
ATOM 2040 O O . ALA A 1 285 ? 34.587 8.528 -30.861 1.00 46.03 285 ALA A O 1
ATOM 2041 N N . ARG A 1 286 ? 34.426 8.456 -28.620 1.00 47.19 286 ARG A N 1
ATOM 2042 C CA . ARG A 1 286 ? 35.660 9.219 -28.334 1.00 47.19 286 ARG A CA 1
ATOM 2043 C C . ARG A 1 286 ? 36.795 8.383 -27.724 1.00 47.19 286 ARG A C 1
ATOM 2045 O O . ARG A 1 286 ? 37.821 8.966 -27.375 1.00 47.19 286 ARG A O 1
ATOM 2052 N N . GLN A 1 287 ? 36.619 7.070 -27.581 1.00 45.03 287 GLN A N 1
ATOM 2053 C CA . GLN A 1 287 ? 37.685 6.118 -27.233 1.00 45.03 287 GLN A CA 1
ATOM 2054 C C . GLN A 1 287 ? 38.072 5.311 -28.467 1.00 45.03 287 GLN A C 1
ATOM 2056 O O . GLN A 1 287 ? 39.286 5.064 -28.624 1.00 45.03 287 GLN A O 1
#